Protein AF-A0AAD4QKD0-F1 (afdb_monomer_lite)

Structure (mmCIF, N/CA/C/O backbone):
data_AF-A0AAD4QKD0-F1
#
_entry.id   AF-A0AAD4QKD0-F1
#
loop_
_atom_site.group_PDB
_atom_site.id
_atom_site.type_symbol
_atom_site.label_atom_id
_atom_site.label_alt_id
_atom_site.label_comp_id
_atom_site.label_asym_id
_atom_site.label_entity_id
_atom_site.label_seq_id
_atom_site.pdbx_PDB_ins_code
_atom_site.Cartn_x
_atom_site.Cartn_y
_atom_site.Cartn_z
_atom_site.occupancy
_atom_site.B_iso_or_equiv
_atom_site.auth_seq_id
_atom_site.auth_comp_id
_atom_site.auth_asym_id
_atom_site.auth_atom_id
_atom_site.pdbx_PDB_model_num
ATOM 1 N N . MET A 1 1 ? -14.232 16.161 26.431 1.00 62.88 1 MET A N 1
ATOM 2 C CA . MET A 1 1 ? -13.232 15.214 26.966 1.00 62.88 1 MET A CA 1
ATOM 3 C C . MET A 1 1 ? -13.991 13.932 27.221 1.00 62.88 1 MET A C 1
ATOM 5 O O . MET A 1 1 ? -14.905 13.968 28.033 1.00 62.88 1 MET A O 1
ATOM 9 N N . ASN A 1 2 ? -13.713 12.877 26.457 1.00 76.19 2 ASN A N 1
ATOM 10 C CA . ASN A 1 2 ? -14.428 11.610 26.590 1.00 76.19 2 ASN A CA 1
ATOM 11 C C . ASN A 1 2 ? -13.570 10.690 27.451 1.00 76.19 2 ASN A C 1
ATOM 13 O O . ASN A 1 2 ? -12.390 10.492 27.152 1.00 76.19 2 ASN A O 1
ATOM 17 N N . LEU A 1 3 ? -14.151 10.217 28.546 1.00 74.75 3 LEU A N 1
ATOM 18 C CA . LEU A 1 3 ? -13.532 9.260 29.448 1.00 74.75 3 LEU A CA 1
ATOM 19 C C . LEU A 1 3 ? -14.282 7.933 29.320 1.00 74.75 3 LEU A C 1
ATOM 21 O O . LEU A 1 3 ? -15.504 7.947 29.154 1.00 74.75 3 LEU A O 1
ATOM 25 N N . ASP A 1 4 ? -13.570 6.813 29.372 1.00 77.50 4 ASP A N 1
ATOM 26 C CA . ASP A 1 4 ? -14.196 5.497 29.496 1.00 77.50 4 ASP A CA 1
ATOM 27 C C . ASP A 1 4 ? -14.738 5.260 30.917 1.00 77.50 4 ASP A C 1
ATOM 29 O O . ASP A 1 4 ? -14.613 6.091 31.823 1.00 77.50 4 ASP A O 1
ATOM 33 N N . THR A 1 5 ? -15.339 4.089 31.127 1.00 74.88 5 THR A N 1
ATOM 34 C CA . THR A 1 5 ? -15.873 3.664 32.428 1.00 74.88 5 THR A CA 1
ATOM 35 C C . THR A 1 5 ? -14.807 3.513 33.519 1.00 74.88 5 THR A C 1
ATOM 37 O O . THR A 1 5 ? -15.164 3.429 34.691 1.00 74.88 5 THR A O 1
ATOM 40 N N . ALA A 1 6 ? -13.520 3.484 33.161 1.00 78.62 6 ALA A N 1
ATOM 41 C CA . ALA A 1 6 ? -12.378 3.435 34.070 1.00 78.62 6 ALA A CA 1
ATOM 42 C C . ALA A 1 6 ? -11.690 4.809 34.254 1.00 78.62 6 ALA A C 1
ATOM 44 O O . ALA A 1 6 ? -10.709 4.908 34.991 1.00 78.62 6 ALA A O 1
ATOM 45 N N . GLY A 1 7 ? -12.200 5.878 33.628 1.00 81.56 7 GLY A N 1
ATOM 46 C CA . GLY A 1 7 ? -11.616 7.221 33.683 1.00 81.56 7 GLY A CA 1
ATOM 47 C C . GLY A 1 7 ? -10.448 7.451 32.714 1.00 81.56 7 GLY A C 1
ATOM 48 O O . GLY A 1 7 ? -9.761 8.468 32.824 1.00 81.56 7 GLY A O 1
ATOM 49 N N . GLY A 1 8 ? -10.211 6.539 31.771 1.00 83.19 8 GLY A N 1
ATOM 50 C CA . GLY A 1 8 ? -9.208 6.650 30.716 1.00 83.19 8 GLY A CA 1
ATOM 51 C C . GLY A 1 8 ? -9.664 7.561 29.577 1.00 83.19 8 GLY A C 1
ATOM 52 O O . GLY A 1 8 ? -10.835 7.590 29.214 1.00 83.19 8 GLY A O 1
ATOM 53 N N . LEU A 1 9 ? -8.740 8.328 28.995 1.00 87.31 9 LEU A N 1
ATOM 54 C CA . LEU A 1 9 ? -9.032 9.178 27.841 1.00 87.31 9 LEU A CA 1
ATOM 55 C C . LEU A 1 9 ? -9.265 8.333 26.588 1.00 87.31 9 LEU A C 1
ATOM 57 O O . LEU A 1 9 ? -8.346 7.665 26.113 1.00 87.31 9 LEU A O 1
ATOM 61 N N . VAL A 1 10 ? -10.450 8.461 26.002 1.00 90.19 10 VAL A N 1
ATOM 62 C CA . VAL A 1 10 ? -10.829 7.750 24.778 1.00 90.19 10 VAL A CA 1
ATOM 63 C C . VAL A 1 10 ? -11.151 8.705 23.640 1.00 90.19 10 VAL A C 1
ATOM 65 O O . VAL A 1 10 ? -11.505 9.873 23.839 1.00 90.19 10 VAL A O 1
ATOM 68 N N . GLU A 1 11 ? -11.034 8.190 22.427 1.00 89.38 11 GLU A N 1
ATOM 69 C CA . GLU A 1 11 ? -11.504 8.817 21.205 1.00 89.38 11 GLU A CA 1
ATOM 70 C C . GLU A 1 11 ? -12.551 7.920 20.560 1.00 89.38 11 GLU A C 1
ATOM 72 O O . GLU A 1 11 ? -12.393 6.702 20.497 1.00 89.38 11 GLU A O 1
ATOM 77 N N . ILE A 1 12 ? -13.656 8.523 20.129 1.00 89.81 12 ILE A N 1
ATOM 78 C CA . ILE A 1 12 ? -14.723 7.788 19.461 1.00 89.81 12 ILE A CA 1
ATOM 79 C C . ILE A 1 12 ? -14.443 7.886 17.971 1.00 89.81 12 ILE A C 1
ATOM 81 O O . ILE A 1 12 ? -14.656 8.945 17.383 1.00 89.81 12 ILE A O 1
ATOM 85 N N . LEU A 1 13 ? -13.965 6.793 17.390 1.00 88.88 13 LEU A N 1
ATOM 86 C CA . LEU A 1 13 ? -13.612 6.713 15.980 1.00 88.88 13 LEU A CA 1
ATOM 87 C C . LEU A 1 13 ? -14.571 5.771 15.259 1.00 88.88 13 LEU A C 1
ATOM 89 O O . LEU A 1 13 ? -14.945 4.704 15.754 1.00 88.88 13 LEU A O 1
ATOM 93 N N . SER A 1 14 ? -14.971 6.158 14.059 1.00 90.50 14 SER A N 1
ATOM 94 C CA . SER A 1 14 ? -15.492 5.215 13.081 1.00 90.50 14 SER A CA 1
ATOM 95 C C . SER A 1 14 ? -14.373 4.298 12.593 1.00 90.50 14 SER A C 1
ATOM 97 O O . SER A 1 14 ? -13.187 4.635 12.619 1.00 90.50 14 SER A O 1
ATOM 99 N N . ARG A 1 15 ? -14.765 3.137 12.069 1.00 87.12 15 ARG A N 1
ATOM 100 C CA . ARG A 1 15 ? -13.845 2.198 11.420 1.00 87.12 15 ARG A CA 1
ATOM 101 C C . ARG A 1 15 ? -12.991 2.868 10.340 1.00 87.12 15 ARG A C 1
ATOM 103 O O . ARG A 1 15 ? -11.807 2.583 10.219 1.00 87.12 15 ARG A O 1
ATOM 110 N N . GLN A 1 16 ? -13.608 3.753 9.559 1.00 89.69 16 GLN A N 1
ATOM 111 C CA . GLN A 1 16 ? -12.948 4.456 8.466 1.00 89.69 16 GLN A CA 1
ATOM 112 C C . GLN A 1 16 ? -11.922 5.468 8.982 1.00 89.69 16 GLN A C 1
ATOM 114 O O . GLN A 1 16 ? -10.825 5.535 8.439 1.00 89.69 16 GLN A O 1
ATOM 119 N N . GLU A 1 17 ? -12.239 6.215 10.043 1.00 90.94 17 GLU A N 1
ATOM 120 C CA . GLU A 1 17 ? -11.282 7.134 10.674 1.00 90.94 17 GLU A CA 1
ATOM 121 C C . GLU A 1 17 ? -10.080 6.377 11.243 1.00 90.94 17 GLU A C 1
ATOM 123 O O . GLU A 1 17 ? -8.942 6.796 11.035 1.00 90.94 17 GLU A O 1
ATOM 128 N N . PHE A 1 18 ? -10.312 5.231 11.891 1.00 90.62 18 PHE A N 1
ATOM 129 C CA . PHE A 1 18 ? -9.217 4.418 12.414 1.00 90.62 18 PHE A CA 1
ATOM 130 C C . PHE A 1 18 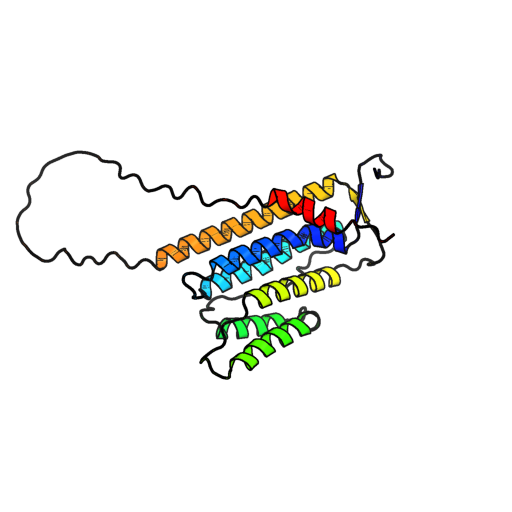? -8.361 3.802 11.299 1.00 90.62 18 PHE A C 1
ATOM 132 O O . PHE A 1 18 ? -7.137 3.825 11.380 1.00 90.62 18 PHE A O 1
ATOM 139 N N . LEU A 1 19 ? -8.978 3.334 10.210 1.00 91.75 19 LEU A N 1
ATOM 140 C CA . LEU A 1 19 ? -8.233 2.837 9.054 1.00 91.75 19 LEU A CA 1
ATOM 141 C C . LEU A 1 19 ? -7.377 3.942 8.424 1.00 91.75 19 LEU A C 1
ATOM 143 O O . LEU A 1 19 ? -6.216 3.706 8.101 1.00 91.75 19 LEU A O 1
ATOM 147 N N . LEU A 1 20 ? -7.927 5.153 8.282 1.00 91.44 20 LEU A N 1
ATOM 148 C CA . LEU A 1 20 ? -7.214 6.304 7.724 1.00 91.44 20 LEU A CA 1
ATOM 149 C C . LEU A 1 20 ? -5.976 6.685 8.541 1.00 91.44 20 LEU A C 1
ATOM 151 O O . LEU A 1 20 ? -4.962 7.024 7.937 1.00 91.44 20 LEU A O 1
ATOM 155 N N . LEU A 1 21 ? -6.027 6.590 9.875 1.00 90.56 21 LEU A N 1
ATOM 156 C CA . LEU A 1 21 ? -4.852 6.803 10.734 1.00 90.56 21 LEU A CA 1
ATOM 157 C C . LEU A 1 21 ? -3.691 5.879 10.353 1.00 90.56 21 LEU A C 1
ATOM 159 O O . LEU A 1 21 ? -2.539 6.301 10.335 1.00 90.56 21 LEU A O 1
ATOM 163 N N . VAL A 1 22 ? -4.012 4.634 10.010 1.00 91.44 22 VAL A N 1
ATOM 164 C CA . VAL A 1 22 ? -3.029 3.590 9.720 1.00 91.44 22 VAL A CA 1
ATOM 165 C C . VAL A 1 22 ? -2.520 3.664 8.277 1.00 91.44 22 VAL A C 1
ATOM 167 O O . VAL A 1 22 ? -1.326 3.494 8.039 1.00 91.44 22 VAL A O 1
ATOM 170 N N . VAL A 1 23 ? -3.392 3.941 7.300 1.00 92.56 23 VAL A N 1
ATOM 171 C CA . VAL A 1 23 ? -3.023 3.887 5.869 1.00 92.56 23 VAL A CA 1
ATOM 172 C C . VAL A 1 23 ? -2.594 5.230 5.274 1.00 92.56 23 VAL A C 1
ATOM 174 O O . VAL A 1 23 ? -1.932 5.244 4.239 1.00 92.56 23 VAL A O 1
ATOM 177 N N . ALA A 1 24 ? -2.913 6.372 5.892 1.00 91.50 24 ALA A N 1
ATOM 178 C CA . ALA A 1 24 ? -2.496 7.674 5.362 1.00 91.50 24 ALA A CA 1
ATOM 179 C C . ALA A 1 24 ? -0.963 7.827 5.217 1.00 91.50 24 ALA A C 1
ATOM 181 O O . ALA A 1 24 ? -0.528 8.273 4.149 1.00 91.50 24 ALA A O 1
ATOM 182 N N . PRO A 1 25 ? -0.127 7.407 6.195 1.00 93.88 25 PRO A N 1
ATOM 183 C CA . PRO A 1 25 ? 1.333 7.455 6.058 1.00 93.88 25 PRO A CA 1
ATOM 184 C C . PRO A 1 25 ? 1.855 6.666 4.853 1.00 93.88 25 PRO A C 1
ATOM 186 O O . PRO A 1 25 ? 2.817 7.078 4.204 1.00 93.88 25 PRO A O 1
ATOM 189 N N . TRP A 1 26 ? 1.191 5.558 4.512 1.00 96.06 26 TRP A N 1
ATOM 190 C CA . TRP A 1 26 ? 1.560 4.729 3.368 1.00 96.06 26 TRP A CA 1
ATOM 191 C C . TRP A 1 26 ? 1.488 5.505 2.054 1.00 96.06 26 TRP A C 1
ATOM 193 O O . TRP A 1 26 ? 2.367 5.357 1.210 1.00 96.06 26 TRP A O 1
ATOM 203 N N . LYS A 1 27 ? 0.464 6.348 1.867 1.00 94.19 27 LYS A N 1
ATOM 204 C CA . LYS A 1 27 ? 0.265 7.071 0.603 1.00 94.19 27 LYS A CA 1
ATOM 205 C C . LYS A 1 27 ? 1.348 8.122 0.381 1.00 94.19 27 LYS A C 1
ATOM 207 O O . LYS A 1 27 ? 1.883 8.224 -0.721 1.00 94.19 27 LYS A O 1
ATOM 212 N N . GLU A 1 28 ? 1.694 8.873 1.424 1.00 93.75 28 GLU A N 1
ATOM 213 C CA . GLU A 1 28 ? 2.792 9.844 1.363 1.00 93.75 28 GLU A CA 1
ATOM 214 C C . GLU A 1 28 ? 4.128 9.146 1.088 1.00 93.75 28 GLU A C 1
ATOM 216 O O . GLU A 1 28 ? 4.872 9.558 0.196 1.00 93.75 28 GLU A O 1
ATOM 221 N N . PHE A 1 29 ? 4.385 8.040 1.791 1.00 96.06 29 PHE A N 1
ATOM 222 C CA . PHE A 1 29 ? 5.558 7.200 1.573 1.00 96.06 29 PHE A CA 1
ATOM 223 C C . PHE A 1 29 ? 5.633 6.681 0.130 1.00 96.06 29 PHE A C 1
ATOM 225 O O . PHE A 1 29 ? 6.673 6.797 -0.518 1.00 96.06 29 PHE A O 1
ATOM 232 N N . ALA A 1 30 ? 4.530 6.149 -0.401 1.00 96.12 30 ALA A N 1
ATOM 233 C CA . ALA A 1 30 ? 4.467 5.615 -1.755 1.00 96.12 30 ALA A CA 1
ATOM 234 C C . ALA A 1 30 ? 4.805 6.675 -2.803 1.00 96.12 30 ALA A C 1
ATOM 236 O O . ALA A 1 30 ? 5.645 6.432 -3.667 1.00 96.12 30 ALA A O 1
ATOM 237 N N . LEU A 1 31 ? 4.197 7.859 -2.708 1.00 93.94 31 LEU A N 1
ATOM 238 C CA . LEU A 1 31 ? 4.424 8.943 -3.662 1.00 93.94 31 LEU A CA 1
ATOM 239 C C . LEU A 1 31 ? 5.870 9.456 -3.640 1.00 93.94 31 LEU A C 1
ATOM 241 O O . LEU A 1 31 ? 6.426 9.723 -4.709 1.00 93.94 31 LEU A O 1
ATOM 245 N N . ASP A 1 32 ? 6.494 9.559 -2.461 1.00 94.00 32 ASP A N 1
ATOM 246 C CA . ASP A 1 32 ? 7.907 9.948 -2.343 1.00 94.00 32 ASP A CA 1
ATOM 247 C C . ASP A 1 32 ? 8.817 8.935 -3.053 1.00 94.00 32 ASP A C 1
ATOM 249 O O . ASP A 1 32 ? 9.608 9.295 -3.927 1.00 94.00 32 ASP A O 1
ATOM 253 N N . TRP A 1 33 ? 8.661 7.644 -2.752 1.00 94.25 33 TRP A N 1
ATOM 254 C CA . TRP A 1 33 ? 9.514 6.600 -3.327 1.00 94.25 33 TRP A CA 1
ATOM 255 C C . TRP A 1 33 ? 9.321 6.403 -4.819 1.00 94.25 33 TRP A C 1
ATOM 257 O O . TRP A 1 33 ? 10.289 6.217 -5.554 1.00 94.25 33 TRP A O 1
ATOM 267 N N . VAL A 1 34 ? 8.082 6.492 -5.278 1.00 92.50 34 VAL A N 1
ATOM 268 C CA . VAL A 1 34 ? 7.755 6.390 -6.692 1.00 92.50 34 VAL A CA 1
ATOM 269 C C . VAL A 1 34 ? 8.322 7.563 -7.492 1.00 92.50 34 VAL A C 1
ATOM 271 O O . VAL A 1 34 ? 8.856 7.363 -8.583 1.00 92.50 34 VAL A O 1
ATOM 274 N N . THR A 1 35 ? 8.296 8.772 -6.929 1.00 91.12 35 THR A N 1
ATOM 275 C CA . THR A 1 35 ? 8.928 9.940 -7.558 1.00 91.12 35 THR A CA 1
ATOM 276 C C . THR A 1 35 ? 10.438 9.737 -7.695 1.00 91.12 35 THR A C 1
ATOM 278 O O . THR A 1 35 ? 11.011 10.067 -8.729 1.00 91.12 35 THR A O 1
ATOM 281 N N . ARG A 1 36 ? 11.085 9.100 -6.711 1.00 90.25 36 ARG A N 1
ATOM 282 C CA . ARG A 1 36 ? 12.524 8.782 -6.759 1.00 90.25 36 ARG A CA 1
ATOM 283 C C . ARG A 1 36 ? 12.893 7.705 -7.786 1.00 90.25 36 ARG A C 1
ATOM 285 O O . ARG A 1 36 ? 14.062 7.613 -8.147 1.00 90.25 36 ARG A O 1
ATOM 292 N N . CYS A 1 37 ? 11.941 6.897 -8.261 1.00 89.69 37 CYS A N 1
ATOM 293 C CA . CYS A 1 37 ? 12.179 5.946 -9.356 1.00 89.69 37 CYS A CA 1
ATOM 294 C C . CYS A 1 37 ? 12.303 6.623 -10.726 1.00 89.69 37 CYS A C 1
ATOM 296 O O . CYS A 1 37 ? 12.767 5.985 -11.669 1.00 89.69 37 CYS A O 1
ATOM 298 N N . SER A 1 38 ? 11.884 7.885 -10.830 1.00 85.81 38 SER A N 1
ATOM 299 C CA . SER A 1 38 ? 11.975 8.685 -12.047 1.00 85.81 38 SER A CA 1
ATOM 300 C C . SER A 1 38 ? 13.165 9.636 -11.914 1.00 85.81 38 SER A C 1
ATOM 302 O O . SER A 1 38 ? 13.040 10.722 -11.350 1.00 85.81 38 SER A O 1
ATOM 304 N N . LEU A 1 39 ? 14.339 9.212 -12.384 1.00 75.19 39 LEU A N 1
ATOM 305 C CA . LEU A 1 39 ? 15.535 10.059 -12.448 1.00 75.19 39 LEU A CA 1
ATOM 306 C C . LEU A 1 39 ? 15.751 10.474 -13.904 1.00 75.19 39 LEU A C 1
ATOM 308 O O . LEU A 1 39 ? 15.606 9.660 -14.808 1.00 75.19 39 LEU A O 1
ATOM 312 N N . ASP A 1 40 ? 16.057 11.752 -14.129 1.00 74.94 40 ASP A N 1
ATOM 313 C CA . ASP A 1 40 ? 16.349 12.310 -15.460 1.00 74.94 40 ASP A CA 1
ATOM 314 C C . ASP A 1 40 ? 15.230 12.134 -16.509 1.00 74.94 40 ASP A C 1
ATOM 316 O O . ASP A 1 40 ? 15.468 12.181 -17.712 1.00 74.94 40 ASP A O 1
ATOM 320 N N . GLY A 1 41 ? 13.981 11.978 -16.055 1.00 74.81 41 GLY A N 1
ATOM 321 C CA . GLY A 1 41 ? 12.813 11.819 -16.928 1.00 74.81 41 GLY A CA 1
ATOM 322 C C . GLY A 1 41 ? 12.568 10.388 -17.413 1.00 74.81 41 GLY A C 1
ATOM 323 O O . GLY A 1 41 ? 11.583 10.163 -18.112 1.00 74.81 41 GLY A O 1
ATOM 324 N N . GLU A 1 42 ? 13.396 9.424 -17.002 1.00 84.12 42 GLU A N 1
ATOM 325 C CA . GLU A 1 42 ? 13.207 8.001 -17.287 1.00 84.12 42 GLU A CA 1
ATOM 326 C C . GLU A 1 42 ? 12.882 7.224 -16.005 1.00 84.12 42 GLU A C 1
ATOM 328 O O . GLU A 1 42 ? 13.450 7.460 -14.934 1.00 84.12 42 GLU A O 1
ATOM 333 N N . VAL A 1 43 ? 11.949 6.275 -16.107 1.00 87.94 43 VAL A N 1
ATOM 334 C CA . VAL A 1 43 ? 11.583 5.406 -14.984 1.00 87.94 43 VAL A CA 1
ATOM 335 C C . VAL A 1 43 ? 12.497 4.190 -14.965 1.00 87.94 43 VAL A C 1
ATOM 337 O O . VAL A 1 43 ? 12.551 3.412 -15.918 1.00 87.94 43 VAL A O 1
ATOM 340 N N . ASP A 1 44 ? 13.170 3.970 -13.840 1.00 91.75 44 ASP A N 1
ATOM 341 C CA . ASP A 1 44 ? 13.903 2.731 -13.614 1.00 91.75 44 ASP A CA 1
ATOM 342 C C . ASP A 1 44 ? 12.940 1.610 -13.193 1.00 91.75 44 ASP A C 1
ATOM 344 O O . ASP A 1 44 ? 12.545 1.502 -12.030 1.00 91.75 44 ASP A O 1
ATOM 348 N N . TRP A 1 45 ? 12.536 0.772 -14.151 1.00 93.25 45 TRP A N 1
ATOM 349 C CA . TRP A 1 45 ? 11.518 -0.263 -13.937 1.00 93.25 45 TRP A CA 1
ATOM 350 C C . TRP A 1 45 ? 11.923 -1.332 -12.921 1.00 93.25 45 TRP A C 1
ATOM 352 O O . TRP A 1 45 ? 11.073 -1.819 -12.177 1.00 93.25 45 TRP A O 1
ATOM 362 N N . THR A 1 46 ? 13.211 -1.675 -12.841 1.00 93.81 46 THR A N 1
ATOM 363 C CA . THR A 1 46 ? 13.706 -2.641 -11.850 1.00 93.81 46 THR A CA 1
ATOM 364 C C . THR A 1 46 ? 13.632 -2.061 -10.443 1.00 93.81 46 THR A C 1
ATOM 366 O O . THR A 1 46 ? 13.226 -2.747 -9.503 1.00 93.81 46 THR A O 1
ATOM 369 N N . LEU A 1 47 ? 13.965 -0.780 -10.292 1.00 93.50 47 LEU A N 1
ATOM 370 C CA . LEU A 1 47 ? 13.827 -0.081 -9.021 1.00 93.50 47 LEU A CA 1
ATOM 371 C C . LEU A 1 47 ? 12.359 0.093 -8.627 1.00 93.50 47 LEU A C 1
ATOM 373 O O . LEU A 1 47 ? 11.992 -0.165 -7.481 1.00 93.50 47 LEU A O 1
ATOM 377 N N . PHE A 1 48 ? 11.513 0.464 -9.589 1.00 94.81 48 PHE A N 1
ATOM 378 C CA . PHE A 1 48 ? 10.076 0.601 -9.385 1.00 94.81 48 PHE A CA 1
ATOM 379 C C . PHE A 1 48 ? 9.430 -0.723 -8.967 1.00 94.81 48 PHE A C 1
ATOM 381 O O . PHE A 1 48 ? 8.618 -0.735 -8.047 1.00 94.81 48 PHE A O 1
ATOM 388 N N . ALA A 1 49 ? 9.829 -1.848 -9.566 1.00 96.00 49 ALA A N 1
ATOM 389 C CA . ALA A 1 49 ? 9.379 -3.174 -9.152 1.00 96.00 49 ALA A CA 1
ATOM 390 C C . ALA A 1 49 ? 9.684 -3.445 -7.665 1.00 96.00 49 ALA A C 1
ATOM 392 O O . ALA A 1 49 ? 8.808 -3.887 -6.922 1.00 96.00 49 ALA A O 1
ATOM 393 N N . LYS A 1 50 ? 10.887 -3.098 -7.186 1.00 96.44 50 LYS A N 1
ATOM 394 C CA . LYS A 1 50 ? 11.250 -3.250 -5.764 1.00 96.44 50 LYS A CA 1
ATOM 395 C C . LYS A 1 50 ? 10.519 -2.279 -4.840 1.00 96.44 50 LYS A C 1
ATOM 397 O O . LYS A 1 50 ? 10.160 -2.665 -3.723 1.00 96.44 50 LYS A O 1
ATOM 402 N N . VAL A 1 51 ? 10.233 -1.063 -5.306 1.00 96.31 51 VAL A N 1
ATOM 403 C CA . VAL A 1 51 ? 9.336 -0.141 -4.594 1.00 96.31 51 VAL A CA 1
ATOM 404 C C . VAL A 1 51 ? 7.943 -0.753 -4.488 1.00 96.31 51 VAL A C 1
ATOM 406 O O . VAL A 1 51 ? 7.417 -0.851 -3.386 1.00 96.31 51 VAL A O 1
ATOM 409 N N . PHE A 1 52 ? 7.375 -1.254 -5.582 1.00 96.06 52 PHE A N 1
ATOM 410 C CA . PHE A 1 52 ? 6.031 -1.823 -5.585 1.00 96.06 52 PHE A CA 1
ATOM 411 C C . PHE A 1 52 ? 5.908 -3.060 -4.672 1.00 96.06 52 PHE A C 1
ATOM 413 O O . PHE A 1 52 ? 4.991 -3.114 -3.851 1.00 96.06 52 PHE A O 1
ATOM 420 N N . GLU A 1 53 ? 6.860 -3.998 -4.709 1.00 97.31 53 GLU A N 1
ATOM 421 C CA . GLU A 1 53 ? 6.902 -5.127 -3.761 1.00 97.31 53 GLU A CA 1
ATOM 422 C C . GLU A 1 53 ? 6.900 -4.651 -2.301 1.00 97.31 53 GLU A C 1
ATOM 424 O O . GLU A 1 53 ? 6.153 -5.167 -1.466 1.00 97.31 53 GLU A O 1
ATOM 429 N N . THR A 1 54 ? 7.716 -3.640 -1.995 1.00 97.56 54 THR A N 1
ATOM 430 C CA . THR A 1 54 ? 7.794 -3.053 -0.651 1.00 97.56 54 THR A CA 1
ATOM 431 C C . THR A 1 54 ? 6.486 -2.381 -0.251 1.00 97.56 54 THR A C 1
ATOM 433 O O . THR A 1 54 ? 6.057 -2.522 0.889 1.00 97.56 54 THR A O 1
ATOM 436 N N . LEU A 1 55 ? 5.816 -1.694 -1.178 1.00 97.38 55 LEU A N 1
ATOM 437 C CA . LEU A 1 55 ? 4.539 -1.035 -0.914 1.00 97.38 55 LEU A CA 1
ATOM 438 C C . LEU A 1 55 ? 3.428 -2.031 -0.574 1.00 97.38 55 LEU A C 1
ATOM 440 O O . LEU A 1 55 ? 2.685 -1.791 0.378 1.00 97.38 55 LEU A O 1
ATOM 444 N N . VAL A 1 56 ? 3.334 -3.154 -1.291 1.00 97.38 56 VAL A N 1
ATOM 445 C CA . VAL A 1 56 ? 2.365 -4.218 -0.968 1.00 97.38 56 VAL A CA 1
ATOM 446 C C . VAL A 1 56 ? 2.660 -4.810 0.410 1.00 97.38 56 VAL A C 1
ATOM 448 O O . VAL A 1 56 ? 1.756 -4.922 1.236 1.00 97.38 56 VAL A O 1
ATOM 451 N N . LYS A 1 57 ? 3.932 -5.119 0.696 1.00 97.12 57 LYS A N 1
ATOM 452 C CA . LYS A 1 57 ? 4.355 -5.651 2.003 1.00 97.12 57 LYS A CA 1
ATOM 453 C C . LYS A 1 57 ? 4.051 -4.686 3.144 1.00 97.12 57 LYS A C 1
ATOM 455 O O . LYS A 1 57 ? 3.480 -5.098 4.148 1.00 97.12 57 LYS A O 1
ATOM 460 N N . LEU A 1 58 ? 4.392 -3.408 2.981 1.00 97.00 58 LEU A N 1
ATOM 461 C CA . LEU A 1 58 ? 4.113 -2.378 3.976 1.00 97.00 58 LEU A CA 1
ATOM 462 C C . LEU A 1 58 ? 2.608 -2.261 4.219 1.00 97.00 58 LEU A C 1
ATOM 464 O O . LEU A 1 58 ? 2.187 -2.230 5.366 1.00 97.00 58 LEU A O 1
ATOM 468 N N . MET A 1 59 ? 1.785 -2.270 3.168 1.00 96.31 59 MET A N 1
ATOM 469 C CA . MET A 1 59 ? 0.331 -2.213 3.328 1.00 96.31 59 MET A CA 1
ATOM 470 C C . MET A 1 59 ? -0.219 -3.407 4.118 1.00 96.31 59 MET A C 1
ATOM 472 O O . MET A 1 59 ? -1.074 -3.218 4.980 1.00 96.31 59 MET A O 1
ATOM 476 N N . ASN A 1 60 ? 0.291 -4.619 3.878 1.00 96.06 60 ASN A N 1
ATOM 477 C CA . ASN A 1 60 ? -0.089 -5.795 4.665 1.00 96.06 60 ASN A CA 1
ATOM 478 C C . ASN A 1 60 ? 0.302 -5.637 6.140 1.00 96.06 60 ASN A C 1
ATOM 480 O O . ASN A 1 60 ? -0.546 -5.830 7.011 1.00 96.06 60 ASN A O 1
ATOM 484 N N . LYS A 1 61 ? 1.530 -5.190 6.436 1.00 95.44 61 LYS A N 1
ATOM 485 C CA . LYS A 1 61 ? 1.953 -4.921 7.820 1.00 95.44 61 LYS A CA 1
ATOM 486 C C . LYS A 1 61 ? 1.062 -3.875 8.502 1.00 95.44 61 LYS A C 1
ATOM 488 O O . LYS A 1 61 ? 0.546 -4.115 9.587 1.00 95.44 61 LYS A O 1
ATOM 493 N N . LEU A 1 62 ? 0.795 -2.754 7.831 1.00 94.56 62 LEU A N 1
ATOM 494 C CA . LEU A 1 62 ? -0.096 -1.704 8.334 1.00 94.56 62 LEU A CA 1
ATOM 495 C C . LEU A 1 62 ? -1.513 -2.234 8.579 1.00 94.56 62 LEU A C 1
ATOM 497 O O . LEU A 1 62 ? -2.105 -1.991 9.628 1.00 94.56 62 LEU A O 1
ATOM 501 N N . SER A 1 63 ? -2.044 -3.032 7.655 1.00 93.38 63 SER A N 1
ATOM 502 C CA . SER A 1 63 ? -3.354 -3.651 7.835 1.00 93.38 63 SER A CA 1
ATOM 503 C C . SER A 1 63 ? -3.422 -4.591 9.035 1.00 93.38 63 SER A C 1
ATOM 505 O O . SER A 1 63 ? -4.483 -4.707 9.645 1.00 93.38 63 SER A O 1
ATOM 507 N N . LEU A 1 64 ? -2.312 -5.235 9.405 1.00 92.25 64 LEU A N 1
ATOM 508 C CA . LEU A 1 64 ? -2.253 -6.104 10.571 1.00 92.25 64 LEU A CA 1
ATOM 509 C C . LEU A 1 64 ? -2.449 -5.293 11.857 1.00 92.25 64 LEU A C 1
ATOM 511 O O . LEU A 1 64 ? -3.258 -5.684 12.694 1.00 92.25 64 LEU A O 1
ATOM 515 N N . HIS A 1 65 ? -1.815 -4.123 11.979 1.00 90.94 65 HIS A N 1
ATOM 516 C CA . HIS A 1 65 ? -2.037 -3.217 13.117 1.00 90.94 65 HIS A CA 1
ATOM 517 C C . HIS A 1 65 ? -3.502 -2.783 13.229 1.00 90.94 65 HIS A C 1
ATOM 519 O O . HIS A 1 65 ? -4.062 -2.733 14.320 1.00 90.94 65 HIS A O 1
ATOM 525 N N . PHE A 1 66 ? -4.161 -2.525 12.098 1.00 91.19 66 PHE A N 1
ATOM 526 C CA . PHE A 1 66 ? -5.583 -2.184 12.090 1.00 91.19 66 PHE A CA 1
ATOM 527 C C . PHE A 1 66 ? -6.482 -3.375 12.457 1.00 91.19 66 PHE A C 1
ATOM 529 O O . PHE A 1 66 ? -7.385 -3.253 13.284 1.00 91.19 66 PHE A O 1
ATOM 536 N N . THR A 1 67 ? -6.257 -4.530 11.832 1.00 90.50 67 THR A N 1
ATOM 537 C CA . THR A 1 67 ? -7.130 -5.705 11.962 1.00 90.50 67 THR A CA 1
ATOM 538 C C . THR A 1 67 ? -6.999 -6.376 13.322 1.00 90.50 67 THR A C 1
ATOM 540 O O . THR A 1 67 ? -8.026 -6.657 13.927 1.00 90.50 67 THR A O 1
ATOM 543 N N . THR A 1 68 ? -5.786 -6.541 13.857 1.00 89.31 68 THR A N 1
ATOM 544 C CA . THR A 1 68 ? -5.550 -7.162 15.179 1.00 89.31 68 THR A CA 1
ATOM 545 C C . THR A 1 68 ? -6.218 -6.410 16.328 1.00 89.31 68 THR A C 1
ATOM 547 O O . THR A 1 68 ? -6.611 -7.021 17.317 1.00 89.31 68 THR A O 1
ATOM 550 N N . ARG A 1 69 ? -6.400 -5.092 16.190 1.00 87.00 69 ARG A N 1
ATOM 551 C CA . ARG A 1 69 ? -7.093 -4.250 17.179 1.00 87.00 69 ARG A CA 1
ATOM 552 C C . ARG A 1 69 ? -8.618 -4.355 17.095 1.00 87.00 69 ARG A C 1
ATOM 554 O O . ARG A 1 69 ? -9.301 -4.015 18.056 1.00 87.00 69 ARG A O 1
ATOM 561 N N . LEU A 1 70 ? -9.161 -4.784 15.954 1.00 86.31 70 LEU A N 1
ATOM 562 C CA . LEU A 1 70 ? -10.606 -4.946 15.744 1.00 86.31 70 LEU A CA 1
ATOM 563 C C . LEU A 1 70 ? -11.070 -6.398 15.887 1.00 86.31 70 LEU A C 1
ATOM 565 O O . LEU A 1 70 ? -12.202 -6.643 16.299 1.00 86.31 70 LEU A O 1
ATOM 569 N N . ASP A 1 71 ? -10.217 -7.343 15.512 1.00 83.62 71 ASP A N 1
ATOM 570 C CA . ASP A 1 71 ? -10.464 -8.776 15.521 1.00 83.62 71 ASP A CA 1
ATOM 571 C C . ASP A 1 71 ? -9.133 -9.507 15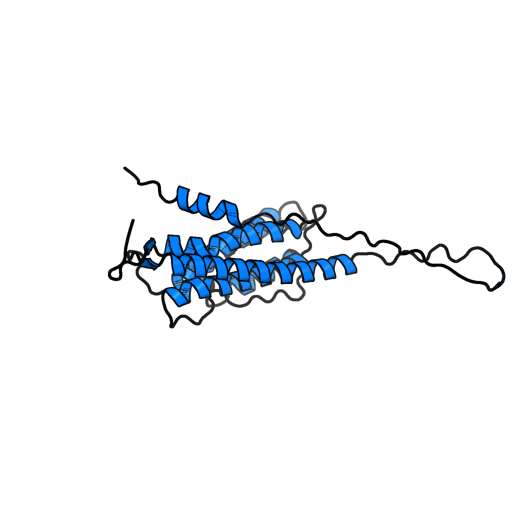.748 1.00 83.62 71 ASP A C 1
ATOM 573 O O . ASP A 1 71 ? -8.332 -9.674 14.829 1.00 83.62 71 ASP A O 1
ATOM 577 N N . GLU A 1 72 ? -8.901 -9.974 16.977 1.00 81.12 72 GLU A N 1
ATOM 578 C CA . GLU A 1 72 ? -7.688 -10.719 17.353 1.00 81.12 72 GLU A CA 1
ATOM 579 C C . GLU A 1 72 ? -7.491 -12.005 16.529 1.00 81.12 72 GLU A C 1
ATOM 581 O O . GLU A 1 72 ? -6.384 -12.540 16.462 1.00 81.12 72 GLU A O 1
ATOM 586 N N . SER A 1 73 ? -8.548 -12.519 15.886 1.00 80.50 73 SER A N 1
ATOM 587 C CA . SER A 1 73 ? -8.471 -13.721 15.050 1.00 80.50 73 SER A CA 1
ATOM 588 C C . SER A 1 73 ? -8.022 -13.443 13.610 1.00 80.50 73 SER A C 1
ATOM 590 O O . SER A 1 73 ? -7.730 -14.382 12.856 1.00 80.50 73 SER A O 1
ATOM 592 N N . ALA A 1 74 ? -7.932 -12.169 13.215 1.00 77.94 74 ALA A N 1
ATOM 593 C CA . ALA A 1 74 ? -7.504 -11.769 11.885 1.00 77.94 74 ALA A CA 1
ATOM 594 C C . ALA A 1 74 ? -5.993 -11.997 11.714 1.00 77.94 74 ALA A C 1
ATOM 596 O O . ALA A 1 74 ? -5.161 -11.265 12.238 1.00 77.94 74 ALA A O 1
ATOM 597 N N . THR A 1 75 ? -5.642 -13.038 10.958 1.00 77.50 75 THR A N 1
ATOM 598 C CA . THR A 1 75 ? -4.245 -13.450 10.717 1.00 77.50 75 THR A CA 1
ATOM 599 C C . THR A 1 75 ? -3.865 -13.485 9.240 1.00 77.50 75 THR A C 1
ATOM 601 O O . THR A 1 75 ? -2.719 -13.774 8.909 1.00 77.50 75 THR A O 1
ATOM 604 N N . SER A 1 76 ? -4.811 -13.215 8.337 1.00 86.19 76 SER A N 1
ATOM 605 C CA . SER A 1 76 ? -4.557 -13.259 6.898 1.00 86.19 76 SER A CA 1
ATOM 606 C C . SER A 1 76 ? -4.248 -11.875 6.357 1.00 86.19 76 SER A C 1
ATOM 608 O O . SER A 1 76 ? -5.031 -10.944 6.548 1.00 86.19 76 SER A O 1
ATOM 610 N N . ASP A 1 77 ? -3.169 -11.790 5.585 1.00 91.75 77 ASP A N 1
ATOM 611 C CA . ASP A 1 77 ? -2.847 -10.611 4.794 1.00 91.75 77 ASP A CA 1
ATOM 612 C C . ASP A 1 77 ? -3.996 -10.278 3.822 1.00 91.75 77 ASP A C 1
ATOM 614 O O . ASP A 1 77 ? -4.527 -11.182 3.162 1.00 91.75 77 ASP A O 1
ATOM 618 N N . PRO A 1 78 ? -4.394 -8.997 3.705 1.00 90.94 78 PRO A N 1
ATOM 619 C CA . PRO A 1 78 ? -5.467 -8.576 2.807 1.00 90.94 78 PRO A CA 1
ATOM 620 C C . PRO A 1 78 ? -5.040 -8.580 1.336 1.00 90.94 78 PRO A C 1
ATOM 622 O O . PRO A 1 78 ? -5.897 -8.678 0.457 1.00 90.94 78 PRO A O 1
ATOM 625 N N . LEU A 1 79 ? -3.739 -8.452 1.054 1.00 95.31 79 LEU A N 1
ATOM 626 C CA . LEU A 1 79 ? -3.191 -8.501 -0.296 1.00 95.31 79 LEU A CA 1
ATOM 627 C C . LEU A 1 79 ? -2.285 -9.730 -0.452 1.00 95.31 79 LEU A C 1
ATOM 629 O O . LEU A 1 79 ? -1.407 -9.946 0.386 1.00 95.31 79 LEU A O 1
ATOM 633 N N . PRO A 1 80 ? -2.429 -10.511 -1.536 1.00 96.00 80 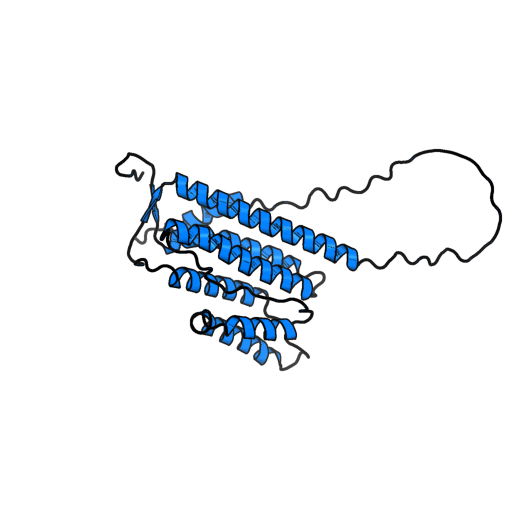PRO A N 1
ATOM 634 C CA . PRO A 1 80 ? -1.491 -11.577 -1.847 1.00 96.00 80 PRO A CA 1
ATOM 635 C C . PRO A 1 80 ? -0.105 -11.003 -2.155 1.00 96.00 80 PRO A C 1
ATOM 637 O O . PRO A 1 80 ? 0.018 -9.915 -2.726 1.00 96.00 80 PRO A O 1
ATOM 640 N N . GLU A 1 81 ? 0.938 -11.765 -1.824 1.00 95.12 81 GLU A N 1
ATOM 641 C CA . GLU A 1 81 ? 2.314 -11.419 -2.183 1.00 95.12 81 GLU A CA 1
ATOM 642 C C . GLU A 1 81 ? 2.433 -11.218 -3.702 1.00 95.12 81 GLU A C 1
ATOM 644 O O . GLU A 1 81 ? 1.933 -12.017 -4.498 1.00 95.12 81 GLU A O 1
ATOM 649 N N . ILE A 1 82 ? 3.120 -10.147 -4.100 1.00 94.94 82 ILE A N 1
ATOM 650 C CA . ILE A 1 82 ? 3.487 -9.905 -5.490 1.00 94.94 82 ILE A CA 1
ATOM 651 C C . ILE A 1 82 ? 4.960 -10.244 -5.707 1.00 94.94 82 ILE A C 1
ATOM 653 O O . ILE A 1 82 ? 5.806 -9.926 -4.873 1.00 94.94 82 ILE A O 1
ATOM 657 N N . ARG A 1 83 ? 5.260 -10.892 -6.835 1.00 93.88 83 ARG A N 1
ATOM 658 C CA . ARG A 1 83 ? 6.625 -11.224 -7.254 1.00 93.88 83 ARG A CA 1
ATOM 659 C C . ARG A 1 83 ? 6.915 -10.526 -8.569 1.00 93.88 83 ARG A C 1
ATOM 661 O O . ARG A 1 83 ? 6.275 -10.832 -9.572 1.00 93.88 83 ARG A O 1
ATOM 668 N N . LEU A 1 84 ? 7.857 -9.592 -8.547 1.00 95.38 84 LEU A N 1
ATOM 669 C CA . LEU A 1 84 ? 8.249 -8.766 -9.690 1.00 95.38 84 LEU A CA 1
ATOM 670 C C . LEU A 1 84 ? 9.720 -8.987 -10.061 1.00 95.38 84 LEU A C 1
ATOM 672 O O . LEU A 1 84 ? 10.368 -8.130 -10.667 1.00 95.38 84 LEU A O 1
ATOM 676 N N . ASP A 1 85 ? 10.262 -10.148 -9.698 1.00 93.50 85 ASP A N 1
ATOM 677 C CA . ASP A 1 85 ? 11.629 -10.515 -10.030 1.00 93.50 85 ASP A CA 1
ATOM 678 C C . ASP A 1 85 ? 11.816 -10.578 -11.549 1.00 93.50 85 ASP A C 1
ATOM 680 O O . ASP A 1 85 ? 11.130 -11.309 -12.261 1.00 93.50 85 ASP A O 1
ATOM 684 N N . GLY A 1 86 ? 12.778 -9.800 -12.045 1.00 92.19 86 GLY A N 1
ATOM 685 C CA . GLY A 1 86 ? 13.123 -9.759 -13.464 1.00 92.19 86 GLY A CA 1
ATOM 686 C C . GLY A 1 86 ? 12.354 -8.734 -14.295 1.00 92.19 86 GLY A C 1
ATOM 687 O O . GLY A 1 86 ? 12.656 -8.628 -15.480 1.00 92.19 86 GLY A O 1
ATOM 688 N N . VAL A 1 87 ? 11.448 -7.947 -13.702 1.00 95.81 87 VAL A N 1
ATOM 689 C CA . VAL A 1 87 ? 10.790 -6.834 -14.403 1.00 95.81 87 VAL A CA 1
ATOM 690 C C . VAL A 1 87 ? 11.813 -5.745 -14.749 1.00 95.81 87 VAL A C 1
ATOM 692 O O . VAL A 1 87 ? 12.484 -5.175 -13.881 1.00 95.81 87 VAL A O 1
ATOM 695 N N . LYS A 1 88 ? 11.937 -5.463 -16.046 1.00 94.31 88 LYS A N 1
ATOM 696 C CA . LYS A 1 88 ? 12.877 -4.500 -16.640 1.00 94.31 88 LYS A CA 1
ATOM 697 C C . LYS A 1 88 ? 12.197 -3.496 -17.565 1.00 94.31 88 LYS A C 1
ATOM 699 O O . LYS A 1 88 ? 12.852 -2.567 -18.030 1.00 94.31 88 LYS A O 1
ATOM 704 N N . SER A 1 89 ? 10.905 -3.664 -17.840 1.00 93.88 89 SER A N 1
ATOM 705 C CA . SER A 1 89 ? 10.150 -2.787 -18.735 1.00 93.88 89 SER A CA 1
ATOM 706 C C . SER A 1 89 ? 8.734 -2.500 -18.235 1.00 93.88 89 SER A C 1
ATOM 708 O O . SER A 1 89 ? 8.151 -3.280 -17.482 1.00 93.88 89 SER A O 1
ATOM 710 N N . SER A 1 90 ? 8.153 -1.401 -18.728 1.00 93.38 90 SER A N 1
ATOM 711 C CA . SER A 1 90 ? 6.736 -1.052 -18.537 1.00 93.38 90 SER A CA 1
ATOM 712 C C . SER A 1 90 ? 5.796 -2.203 -18.933 1.00 93.38 90 SER A C 1
ATOM 714 O O . SER A 1 90 ? 4.868 -2.529 -18.195 1.00 93.38 90 SER A O 1
ATOM 716 N N . SER A 1 91 ? 6.050 -2.869 -20.069 1.00 93.31 91 SER A N 1
ATOM 717 C CA . SER A 1 91 ? 5.192 -3.962 -20.555 1.00 93.31 91 SER A CA 1
ATOM 718 C C . SER A 1 91 ? 5.186 -5.158 -19.605 1.00 93.31 91 SER A C 1
ATOM 720 O O . SER A 1 91 ? 4.117 -5.661 -19.267 1.00 93.31 91 SER A O 1
ATOM 722 N N . GLU A 1 92 ? 6.362 -5.586 -19.141 1.00 95.56 92 GLU A N 1
ATOM 723 C CA . GLU A 1 92 ? 6.477 -6.684 -18.172 1.00 95.56 92 GLU A CA 1
ATOM 724 C C . GLU A 1 92 ? 5.786 -6.336 -16.850 1.00 95.56 92 GLU A C 1
ATOM 726 O O . GLU A 1 92 ? 5.154 -7.193 -16.235 1.00 95.56 92 GLU A O 1
ATOM 731 N N . LEU A 1 93 ? 5.852 -5.068 -16.432 1.00 95.25 93 LEU A N 1
ATOM 732 C CA . LEU A 1 93 ? 5.171 -4.586 -15.235 1.00 95.25 93 LEU A CA 1
ATOM 733 C C . LEU A 1 93 ? 3.643 -4.612 -15.387 1.00 95.25 93 LEU A C 1
ATOM 735 O O . LEU A 1 93 ? 2.955 -5.018 -14.452 1.00 95.25 93 LEU A O 1
ATOM 739 N N . TYR A 1 94 ? 3.102 -4.231 -16.553 1.00 95.25 94 TYR A N 1
ATOM 740 C CA . TYR A 1 94 ? 1.678 -4.418 -16.852 1.00 95.25 94 TYR A CA 1
ATOM 741 C C . TYR A 1 94 ? 1.281 -5.885 -16.728 1.00 95.25 94 TYR A C 1
ATOM 743 O O . TYR A 1 94 ? 0.312 -6.190 -16.036 1.00 95.25 94 TYR A O 1
ATOM 751 N N . ASP A 1 95 ? 2.018 -6.782 -17.380 1.00 95.88 95 ASP A N 1
ATOM 752 C CA . ASP A 1 95 ? 1.693 -8.208 -17.391 1.00 95.88 95 ASP A CA 1
ATOM 753 C C . ASP A 1 95 ? 1.738 -8.794 -15.971 1.00 95.88 95 ASP A C 1
ATOM 755 O O . ASP A 1 95 ? 0.790 -9.460 -15.548 1.00 95.88 95 ASP A O 1
ATOM 759 N N . ALA A 1 96 ? 2.766 -8.457 -15.188 1.00 97.06 96 ALA A N 1
ATOM 760 C CA . ALA A 1 96 ? 2.877 -8.876 -13.794 1.00 97.06 96 ALA A CA 1
ATOM 761 C C . ALA A 1 96 ? 1.749 -8.308 -12.912 1.00 97.06 96 ALA A C 1
ATOM 763 O O . ALA A 1 96 ? 1.159 -9.038 -12.112 1.00 97.06 96 ALA A O 1
ATOM 764 N N . ALA A 1 97 ? 1.398 -7.028 -13.083 1.00 96.56 97 ALA A N 1
ATOM 765 C CA . ALA A 1 97 ? 0.297 -6.405 -12.354 1.00 96.56 97 ALA A CA 1
ATOM 766 C C . ALA A 1 97 ? -1.054 -7.048 -12.701 1.00 96.56 97 ALA A C 1
ATOM 768 O O . ALA A 1 97 ? -1.851 -7.301 -11.801 1.00 96.56 97 ALA A O 1
ATOM 769 N N . PHE A 1 98 ? -1.318 -7.364 -13.973 1.00 96.88 98 PHE A N 1
ATOM 770 C CA . PHE A 1 98 ? -2.549 -8.053 -14.367 1.00 96.88 98 PHE A CA 1
ATOM 771 C C . PHE A 1 98 ? -2.646 -9.445 -13.747 1.00 96.88 98 PHE A C 1
ATOM 773 O O . PHE A 1 98 ? -3.673 -9.754 -13.143 1.00 96.88 98 PHE A O 1
ATOM 780 N N . VAL A 1 99 ? -1.574 -10.241 -13.820 1.00 97.31 99 VAL A N 1
ATOM 781 C CA . VAL A 1 99 ? -1.521 -11.573 -13.195 1.00 97.31 99 VAL A CA 1
ATOM 782 C C . VAL A 1 99 ? -1.791 -11.480 -11.692 1.00 97.31 99 VAL A C 1
ATOM 784 O O . VAL A 1 99 ? -2.585 -12.250 -11.152 1.00 97.31 99 VAL A O 1
ATOM 787 N N . TRP A 1 100 ? -1.187 -10.504 -11.012 1.00 97.69 100 TRP A N 1
ATOM 788 C CA . TRP A 1 100 ? -1.420 -10.278 -9.588 1.00 97.69 100 TRP A CA 1
ATOM 789 C C . TRP A 1 100 ? -2.871 -9.866 -9.288 1.00 97.69 100 TRP A C 1
ATOM 791 O O . TRP A 1 100 ? -3.506 -10.443 -8.408 1.00 97.69 100 TRP A O 1
ATOM 801 N N . LEU A 1 101 ? -3.454 -8.938 -10.055 1.00 97.19 101 LEU A N 1
ATOM 802 C CA . LEU A 1 101 ? -4.843 -8.487 -9.872 1.00 97.19 101 LEU A CA 1
ATOM 803 C C . LEU A 1 101 ? -5.890 -9.565 -10.207 1.00 97.19 101 LEU A C 1
ATOM 805 O O . LEU A 1 101 ? -7.052 -9.440 -9.798 1.00 97.19 101 LEU A O 1
ATOM 809 N N . GLU A 1 102 ? -5.507 -10.601 -10.954 1.00 97.06 102 GLU A N 1
ATOM 810 C CA . GLU A 1 102 ? -6.322 -11.785 -11.243 1.00 97.06 102 GLU A CA 1
ATOM 811 C C . GLU A 1 102 ? -6.291 -12.842 -10.135 1.00 97.06 102 GLU A C 1
ATOM 813 O O . GLU A 1 102 ? -7.073 -13.798 -10.190 1.00 97.06 102 GLU A O 1
ATOM 818 N N . HIS A 1 103 ? -5.460 -12.656 -9.103 1.00 97.44 103 HIS A N 1
ATOM 819 C CA . HIS A 1 103 ? -5.450 -13.529 -7.937 1.00 97.44 103 HIS A CA 1
ATOM 820 C C . HIS A 1 103 ? -6.867 -13.694 -7.371 1.00 97.44 103 HIS A C 1
ATOM 822 O O . HIS A 1 103 ? -7.642 -12.736 -7.292 1.00 97.44 103 HIS A O 1
ATOM 828 N N . LYS A 1 104 ? -7.218 -14.920 -6.966 1.00 95.94 104 LYS A N 1
ATOM 829 C CA . LYS A 1 104 ? -8.584 -15.301 -6.555 1.00 95.94 104 LYS A CA 1
ATOM 830 C C . LYS A 1 104 ? -9.188 -14.355 -5.508 1.00 95.94 104 LYS A C 1
ATOM 832 O O . LYS A 1 104 ? -10.361 -14.007 -5.617 1.00 95.94 104 LYS A O 1
ATOM 837 N N . ASP A 1 105 ? -8.366 -13.894 -4.569 1.00 93.94 105 ASP A N 1
ATOM 838 C CA . ASP A 1 105 ? -8.782 -13.038 -3.454 1.00 93.94 105 ASP A CA 1
ATOM 839 C C . ASP A 1 105 ? -8.928 -11.566 -3.881 1.00 93.94 105 ASP A C 1
ATOM 841 O O . ASP A 1 105 ? -9.704 -10.815 -3.297 1.00 93.94 105 ASP A O 1
ATOM 845 N N . LEU A 1 106 ? -8.256 -11.165 -4.966 1.00 96.00 106 LEU A N 1
ATOM 846 C CA . LEU A 1 106 ? -8.320 -9.813 -5.518 1.00 96.00 106 LEU A CA 1
ATOM 847 C C . LEU A 1 106 ? -9.333 -9.667 -6.650 1.00 96.00 106 LEU A C 1
ATOM 849 O O . LEU A 1 106 ? -9.761 -8.551 -6.926 1.00 96.00 106 LEU A O 1
ATOM 853 N N . ARG A 1 107 ? -9.751 -10.757 -7.304 1.00 94.25 107 ARG A N 1
ATOM 854 C CA . ARG A 1 107 ? -10.534 -10.720 -8.551 1.00 94.25 107 ARG A CA 1
ATOM 855 C C . ARG A 1 107 ? -11.751 -9.792 -8.487 1.00 94.25 107 ARG A C 1
ATOM 857 O O . ARG A 1 107 ? -12.027 -9.070 -9.448 1.00 94.25 107 ARG A O 1
ATOM 864 N N . THR A 1 108 ? -12.491 -9.813 -7.383 1.00 95.19 108 THR A N 1
ATOM 865 C CA . THR A 1 108 ? -13.661 -8.946 -7.188 1.00 95.19 108 THR A CA 1
ATOM 866 C C . THR A 1 108 ? -13.264 -7.497 -6.875 1.00 95.19 108 THR A C 1
ATOM 868 O O . THR A 1 108 ? -13.650 -6.618 -7.655 1.00 95.19 108 THR A O 1
ATOM 871 N N . PRO A 1 109 ? -12.490 -7.202 -5.809 1.00 95.56 109 PRO A N 1
ATOM 872 C CA . PRO A 1 109 ? -12.147 -5.818 -5.463 1.00 95.56 109 PRO A CA 1
ATOM 873 C C . PRO A 1 109 ? -11.258 -5.118 -6.511 1.00 95.56 109 PRO A C 1
ATOM 875 O O . PRO A 1 109 ? -11.362 -3.902 -6.691 1.00 95.56 109 PRO A O 1
ATOM 878 N N . SER A 1 110 ? -10.461 -5.867 -7.282 1.00 96.62 110 SER A N 1
ATOM 879 C CA . SER A 1 110 ? -9.546 -5.347 -8.310 1.00 96.62 110 SER A CA 1
ATOM 880 C C . SER A 1 110 ? -10.214 -4.942 -9.622 1.00 96.62 110 SER A C 1
ATOM 882 O O . SER A 1 110 ? -9.530 -4.431 -10.506 1.00 96.62 110 SER A O 1
ATOM 884 N N . ARG A 1 111 ? -11.524 -5.167 -9.805 1.00 96.81 111 ARG A N 1
ATOM 885 C CA . ARG A 1 111 ? -12.205 -4.945 -11.097 1.00 96.81 111 ARG A CA 1
ATOM 886 C C . ARG A 1 111 ? -11.965 -3.543 -11.662 1.00 96.81 111 ARG A C 1
ATOM 888 O O . ARG A 1 111 ? -11.599 -3.412 -12.821 1.00 96.81 111 ARG A O 1
ATOM 895 N N . GLU A 1 112 ? -12.149 -2.513 -10.843 1.00 95.56 112 GLU A N 1
ATOM 896 C CA . GLU A 1 112 ? -11.947 -1.115 -11.254 1.00 95.56 112 GLU A CA 1
ATOM 897 C C . GLU A 1 112 ? -10.479 -0.813 -11.559 1.00 95.56 112 GLU A C 1
ATOM 899 O O . GLU A 1 112 ? -10.185 -0.150 -12.548 1.00 95.56 112 GLU A O 1
ATOM 904 N N . PHE A 1 113 ? -9.559 -1.369 -10.766 1.00 96.62 113 PHE A N 1
ATOM 905 C CA . PHE A 1 113 ? -8.123 -1.219 -10.983 1.00 96.62 113 PHE A CA 1
ATOM 906 C C . PHE A 1 113 ? -7.695 -1.858 -12.315 1.00 96.62 113 PHE A C 1
ATOM 908 O O . PHE A 1 113 ? -6.990 -1.248 -13.115 1.00 96.62 113 PHE A O 1
ATOM 915 N N . ARG A 1 114 ? -8.198 -3.057 -12.623 1.00 96.81 114 ARG A N 1
ATOM 916 C CA . ARG A 1 114 ? -7.938 -3.719 -13.909 1.00 96.81 114 ARG A CA 1
ATOM 917 C C . ARG A 1 114 ? -8.483 -2.915 -15.083 1.00 96.81 114 ARG A C 1
ATOM 919 O O . ARG A 1 114 ? -7.772 -2.745 -16.067 1.00 96.81 114 ARG A O 1
ATOM 926 N N . THR A 1 115 ? -9.701 -2.381 -14.975 1.00 96.19 115 THR A N 1
ATOM 927 C CA . THR A 1 115 ? -10.273 -1.499 -16.006 1.00 96.19 115 THR A CA 1
ATOM 928 C C . THR A 1 115 ? -9.414 -0.252 -16.215 1.00 96.19 115 THR A C 1
ATOM 930 O O . THR A 1 115 ? -9.140 0.110 -17.358 1.00 96.19 115 THR A O 1
ATOM 933 N N . LEU A 1 116 ? -8.949 0.374 -15.129 1.00 94.81 116 LEU A N 1
ATOM 934 C CA . LEU A 1 116 ? -8.057 1.530 -15.183 1.00 94.81 116 LEU A CA 1
ATOM 935 C C . LEU A 1 116 ? -6.762 1.186 -15.931 1.00 94.81 116 LEU A C 1
ATOM 937 O O . LEU A 1 116 ? -6.439 1.838 -16.923 1.00 94.81 116 LEU A O 1
ATOM 941 N N . LEU A 1 117 ? -6.057 0.129 -15.520 1.00 94.31 117 LEU A N 1
ATOM 942 C CA . LEU A 1 117 ? -4.817 -0.301 -16.172 1.00 94.31 117 LEU A CA 1
ATOM 943 C C . LEU A 1 117 ? -5.018 -0.670 -17.639 1.00 94.31 117 LEU A C 1
ATOM 945 O O . LEU A 1 117 ? -4.211 -0.289 -18.487 1.00 94.31 117 LEU A O 1
ATOM 949 N N . GLN A 1 118 ? -6.111 -1.366 -17.953 1.00 94.56 118 GLN A N 1
ATOM 950 C CA . GLN A 1 118 ? -6.448 -1.713 -19.328 1.00 94.56 118 GLN A CA 1
ATOM 951 C C . GLN A 1 118 ? -6.643 -0.453 -20.170 1.00 94.56 118 GLN A C 1
ATOM 953 O O . GLN A 1 118 ? -6.132 -0.387 -21.284 1.00 94.56 118 GLN A O 1
ATOM 958 N N . SER A 1 119 ? -7.323 0.560 -19.624 1.00 92.56 119 SER A N 1
ATOM 959 C CA . SER A 1 119 ? -7.551 1.823 -20.325 1.00 92.56 119 SER A CA 1
ATOM 960 C C . SER A 1 119 ? -6.249 2.564 -20.637 1.00 92.56 119 SER A C 1
ATOM 962 O O . SER A 1 119 ? -6.110 3.072 -21.747 1.00 92.56 119 SER A O 1
ATOM 964 N N . TYR A 1 120 ? -5.266 2.565 -19.729 1.00 90.75 120 TYR A N 1
ATOM 965 C CA . TYR A 1 120 ? -3.947 3.151 -19.988 1.00 90.75 120 TYR A CA 1
ATOM 966 C C . TYR A 1 120 ? -3.173 2.365 -21.045 1.00 90.75 120 TYR A C 1
ATOM 968 O O . TYR A 1 120 ? -2.609 2.959 -21.967 1.00 90.75 120 TYR A O 1
ATOM 976 N N . ARG A 1 121 ? -3.217 1.029 -20.967 1.00 90.25 121 ARG A N 1
ATOM 977 C CA . ARG A 1 121 ? -2.565 0.149 -21.942 1.00 90.25 121 ARG A CA 1
ATOM 978 C C . ARG A 1 121 ? -3.122 0.344 -23.355 1.00 90.25 121 ARG A C 1
ATOM 980 O O . ARG A 1 121 ? -2.354 0.316 -24.311 1.00 90.25 121 ARG A O 1
ATOM 987 N N . THR A 1 122 ? -4.432 0.563 -23.503 1.00 89.44 122 THR A N 1
ATOM 988 C CA . THR A 1 122 ? -5.074 0.740 -24.819 1.00 89.44 122 THR A CA 1
ATOM 989 C C . THR A 1 122 ? -5.067 2.181 -25.329 1.00 89.44 122 THR A C 1
ATOM 991 O O . THR A 1 122 ? -4.916 2.387 -26.529 1.00 89.44 122 THR A O 1
ATOM 994 N N . SER A 1 123 ? -5.237 3.185 -24.459 1.00 82.69 123 SER A N 1
ATOM 995 C CA . SER A 1 123 ? -5.386 4.594 -24.881 1.00 82.69 123 SER A CA 1
ATOM 996 C C . SER A 1 123 ? -4.096 5.187 -25.445 1.00 82.69 123 SER A C 1
ATOM 998 O O . SER A 1 123 ? -4.134 6.027 -26.337 1.00 82.69 123 SER A O 1
ATOM 1000 N N . ASN A 1 124 ? -2.948 4.710 -24.974 1.00 64.31 124 ASN A N 1
ATOM 1001 C CA . ASN A 1 124 ? -1.640 5.200 -25.401 1.00 64.31 124 ASN A CA 1
ATOM 1002 C C . ASN A 1 124 ? -1.052 4.411 -26.591 1.00 64.31 124 ASN A C 1
ATOM 1004 O O . ASN A 1 124 ? 0.078 4.667 -26.994 1.00 64.31 124 ASN A O 1
ATOM 1008 N N . ALA A 1 125 ? -1.809 3.485 -27.190 1.00 59.28 125 ALA A N 1
ATOM 1009 C CA . ALA A 1 125 ? -1.358 2.674 -28.326 1.00 59.28 125 ALA A CA 1
ATOM 1010 C C . ALA A 1 125 ? -1.318 3.437 -29.673 1.00 59.28 125 ALA A C 1
ATOM 1012 O O . ALA A 1 125 ? -0.977 2.855 -30.699 1.00 59.28 125 ALA A O 1
ATOM 1013 N N . GLY A 1 126 ? -1.706 4.719 -29.695 1.00 50.06 126 GLY A N 1
ATOM 1014 C CA . GLY A 1 126 ? -1.964 5.457 -30.934 1.00 50.06 126 GLY A CA 1
ATOM 1015 C C . GLY A 1 126 ? -0.762 6.131 -31.604 1.00 50.06 126 GLY A C 1
ATOM 1016 O O . GLY A 1 126 ? -0.786 6.262 -32.821 1.00 50.06 126 GLY A O 1
ATOM 1017 N N . TRP A 1 127 ? 0.259 6.585 -30.863 1.00 55.19 127 TRP A N 1
ATOM 1018 C CA . TRP A 1 127 ? 1.310 7.459 -31.435 1.00 55.19 127 TRP A CA 1
ATOM 1019 C C . TRP A 1 127 ? 2.714 7.335 -30.812 1.00 55.19 127 TRP A C 1
ATOM 1021 O O . TRP A 1 127 ? 3.669 7.855 -31.384 1.00 55.19 127 TRP A O 1
ATOM 1031 N N . ILE A 1 128 ? 2.876 6.641 -29.682 1.00 53.59 128 ILE A N 1
ATOM 1032 C CA . ILE A 1 128 ? 4.173 6.426 -29.020 1.00 53.59 128 ILE A CA 1
ATOM 1033 C C . ILE A 1 128 ? 4.363 4.917 -28.889 1.00 53.59 128 ILE A C 1
ATOM 1035 O O . ILE A 1 128 ? 3.437 4.217 -28.487 1.00 53.59 128 ILE A O 1
ATOM 1039 N N . ALA A 1 129 ? 5.534 4.412 -29.283 1.00 49.31 129 ALA A N 1
ATOM 1040 C CA . ALA A 1 129 ? 5.776 2.988 -29.517 1.00 49.31 129 ALA A CA 1
ATOM 1041 C C . ALA A 1 129 ? 5.437 2.071 -28.327 1.00 49.31 129 ALA A C 1
ATOM 1043 O O . ALA A 1 129 ? 5.126 0.912 -28.569 1.00 49.31 129 ALA A O 1
ATOM 1044 N N . PHE A 1 130 ? 5.408 2.564 -27.085 1.00 55.53 130 PHE A N 1
ATOM 1045 C CA . PHE A 1 130 ? 4.830 1.866 -25.935 1.00 55.53 130 PHE A CA 1
ATOM 1046 C C . PHE A 1 130 ? 4.307 2.891 -24.915 1.00 55.53 130 PHE A C 1
ATOM 1048 O O . PHE A 1 130 ? 5.007 3.866 -24.645 1.00 55.53 130 PHE A O 1
ATOM 1055 N N . PRO A 1 131 ? 3.112 2.701 -24.324 1.00 64.31 131 PRO A N 1
ATOM 1056 C CA . PRO A 1 131 ? 2.681 3.490 -23.178 1.00 64.31 131 PRO A CA 1
ATOM 1057 C C . PRO A 1 131 ? 3.619 3.282 -21.992 1.00 64.31 131 PRO A C 1
ATOM 1059 O O . PRO A 1 131 ? 3.799 2.145 -21.537 1.00 64.31 131 PRO A O 1
ATOM 1062 N N . ASP A 1 132 ? 4.132 4.362 -21.417 1.00 83.69 132 ASP A N 1
ATOM 1063 C CA . ASP A 1 132 ? 4.697 4.275 -20.076 1.00 83.69 132 ASP A CA 1
ATOM 1064 C C . ASP A 1 132 ? 3.613 3.830 -19.085 1.00 83.69 132 ASP A C 1
ATOM 1066 O O . ASP A 1 132 ? 2.421 4.137 -19.222 1.00 83.69 132 ASP A O 1
ATOM 1070 N N . PHE A 1 133 ? 4.024 3.028 -18.107 1.00 89.12 133 PHE A N 1
ATOM 1071 C CA . PHE A 1 133 ? 3.145 2.538 -17.057 1.00 89.12 133 PHE A CA 1
ATOM 1072 C C . PHE A 1 133 ? 2.612 3.730 -16.238 1.00 89.12 133 PHE A C 1
ATOM 1074 O O . PHE A 1 133 ? 3.390 4.631 -15.914 1.00 89.12 133 PHE A O 1
ATOM 1081 N N . PRO A 1 134 ? 1.314 3.781 -15.876 1.00 91.94 134 PRO A N 1
ATOM 1082 C CA . PRO A 1 134 ? 0.688 4.939 -15.241 1.00 91.94 134 PRO A CA 1
ATOM 1083 C C . PRO A 1 134 ? 1.003 4.966 -13.745 1.00 91.94 134 PRO A C 1
ATOM 1085 O O . PRO A 1 134 ? 0.131 4.792 -12.899 1.00 91.94 134 PRO A O 1
ATOM 1088 N N . VAL A 1 135 ? 2.273 5.173 -13.426 1.00 91.94 135 VAL A N 1
ATOM 1089 C CA . VAL A 1 135 ? 2.874 5.015 -12.105 1.00 91.94 135 VAL A CA 1
ATOM 1090 C C . VAL A 1 135 ? 2.077 5.698 -10.976 1.00 91.94 135 VAL A C 1
ATOM 1092 O O . VAL A 1 135 ? 1.753 5.051 -9.983 1.00 91.94 135 VAL A O 1
ATOM 1095 N N . TYR A 1 136 ? 1.683 6.965 -11.129 1.00 91.62 136 TYR A N 1
ATOM 1096 C CA . TYR A 1 136 ? 0.930 7.684 -10.090 1.00 91.62 136 TYR A CA 1
ATOM 1097 C C . TYR A 1 136 ? -0.510 7.179 -9.933 1.00 91.62 136 TYR A C 1
ATOM 1099 O O . TYR A 1 136 ? -0.940 6.872 -8.823 1.00 91.62 136 TYR A O 1
ATOM 1107 N N . ALA A 1 137 ? -1.234 7.018 -11.045 1.00 93.38 137 ALA A N 1
ATOM 1108 C CA . ALA A 1 137 ? -2.598 6.489 -11.019 1.00 93.38 137 ALA A CA 1
ATOM 1109 C C . ALA A 1 137 ? -2.636 5.043 -10.497 1.00 93.38 137 ALA A C 1
ATOM 1111 O O . ALA A 1 137 ? -3.605 4.627 -9.865 1.00 93.38 137 ALA A O 1
ATOM 1112 N N . PHE A 1 138 ? -1.565 4.283 -10.731 1.00 93.81 138 PHE A N 1
ATOM 1113 C CA . PHE A 1 138 ? -1.379 2.949 -10.187 1.00 93.81 138 PHE A CA 1
ATOM 1114 C C . PHE A 1 138 ? -1.251 2.961 -8.663 1.00 93.81 138 PHE A C 1
ATOM 1116 O O . PHE A 1 138 ? -1.912 2.164 -8.005 1.00 93.81 138 PHE A O 1
ATOM 1123 N N . VAL A 1 139 ? -0.443 3.862 -8.091 1.00 94.75 139 VAL A N 1
ATOM 1124 C CA . VAL A 1 139 ? -0.302 3.999 -6.629 1.00 94.75 139 VAL A CA 1
ATOM 1125 C C . VAL A 1 139 ? -1.631 4.376 -5.980 1.00 94.75 139 VAL A C 1
ATOM 1127 O O . VAL A 1 139 ? -2.004 3.781 -4.969 1.00 94.75 139 VAL A O 1
ATOM 1130 N N . ASP A 1 140 ? -2.370 5.316 -6.573 1.00 95.25 140 ASP A N 1
ATOM 1131 C CA . ASP A 1 140 ? -3.700 5.695 -6.088 1.00 95.25 140 ASP A CA 1
ATOM 1132 C C . ASP A 1 140 ? -4.674 4.508 -6.136 1.00 95.25 140 ASP A C 1
ATOM 1134 O O . ASP A 1 140 ? -5.336 4.193 -5.148 1.00 95.25 140 ASP A O 1
ATOM 1138 N N . ALA A 1 141 ? -4.713 3.780 -7.253 1.00 95.50 141 ALA A N 1
ATOM 1139 C CA . ALA A 1 141 ? -5.572 2.609 -7.381 1.00 95.50 141 ALA A CA 1
ATOM 1140 C C . ALA A 1 141 ? -5.155 1.454 -6.453 1.00 95.50 141 ALA A C 1
ATOM 1142 O O . ALA A 1 141 ? -6.018 0.718 -5.966 1.00 95.50 141 ALA A O 1
ATOM 1143 N N . LEU A 1 142 ? -3.855 1.305 -6.171 1.00 95.88 142 LEU A N 1
ATOM 1144 C CA . LEU A 1 142 ? -3.326 0.347 -5.202 1.00 95.88 142 LEU A CA 1
ATOM 1145 C C . LEU A 1 142 ? -3.768 0.702 -3.783 1.00 95.88 142 LEU A C 1
ATOM 1147 O O . LEU A 1 142 ? -4.224 -0.183 -3.059 1.00 95.88 142 LEU A O 1
ATOM 1151 N N . HIS A 1 143 ? -3.693 1.977 -3.399 1.00 95.56 143 HIS A N 1
ATOM 1152 C CA . HIS A 1 143 ? -4.226 2.456 -2.125 1.00 95.56 143 HIS A CA 1
ATOM 1153 C C . HIS A 1 143 ? -5.711 2.093 -1.980 1.00 95.56 143 HIS A C 1
ATOM 1155 O O . HIS A 1 143 ? -6.109 1.444 -1.012 1.00 95.56 143 HIS A O 1
ATOM 1161 N N . ASP A 1 144 ? -6.523 2.431 -2.981 1.00 95.31 144 ASP A N 1
ATOM 1162 C CA . ASP A 1 144 ? -7.972 2.218 -2.937 1.00 95.31 144 ASP A CA 1
ATOM 1163 C C . ASP A 1 144 ? -8.356 0.733 -2.983 1.00 95.31 144 ASP A C 1
ATOM 1165 O O . ASP A 1 144 ? -9.339 0.307 -2.369 1.00 95.31 144 ASP A O 1
ATOM 1169 N N . LEU A 1 145 ? -7.594 -0.088 -3.713 1.00 95.62 145 LEU A N 1
ATOM 1170 C CA . LEU A 1 145 ? -7.730 -1.543 -3.666 1.00 95.62 145 LEU A CA 1
ATOM 1171 C C . LEU A 1 145 ? -7.441 -2.064 -2.256 1.00 95.62 145 LEU A C 1
ATOM 1173 O O . LEU A 1 145 ? -8.220 -2.854 -1.726 1.00 95.62 145 LEU A O 1
ATOM 1177 N N . SER A 1 146 ? -6.345 -1.610 -1.654 1.00 94.62 146 SER A N 1
ATOM 1178 C CA . SER A 1 146 ? -5.899 -2.056 -0.336 1.00 94.62 146 SER A CA 1
ATOM 1179 C C . SER A 1 146 ? -6.925 -1.736 0.736 1.00 94.62 146 SER A C 1
ATOM 1181 O O . SER A 1 146 ? -7.347 -2.633 1.459 1.00 94.62 146 SER A O 1
ATOM 1183 N N . VAL A 1 147 ? -7.413 -0.493 0.770 1.00 93.69 147 VAL A N 1
ATOM 1184 C CA . VAL A 1 147 ? -8.482 -0.066 1.681 1.00 93.69 147 VAL A CA 1
ATOM 1185 C C . VAL A 1 147 ? -9.698 -0.980 1.542 1.00 93.69 147 VAL A C 1
ATOM 1187 O O . VAL A 1 147 ? -10.178 -1.505 2.542 1.00 93.69 147 VAL A O 1
ATOM 1190 N N . ARG A 1 148 ? -10.156 -1.265 0.316 1.00 93.62 148 ARG A N 1
ATOM 1191 C CA . ARG A 1 148 ? -11.295 -2.172 0.090 1.00 93.62 148 ARG A CA 1
ATOM 1192 C C . ARG A 1 148 ? -11.034 -3.602 0.563 1.00 93.62 148 ARG A C 1
ATOM 1194 O O . ARG A 1 148 ? -11.953 -4.231 1.082 1.00 93.62 148 ARG A O 1
ATOM 1201 N N . CYS A 1 149 ? -9.819 -4.117 0.389 1.00 93.81 149 CYS A N 1
ATOM 1202 C CA . CYS A 1 149 ? -9.460 -5.461 0.849 1.00 93.81 149 CYS A CA 1
ATOM 1203 C C . CYS A 1 149 ? -9.431 -5.535 2.381 1.00 93.81 149 CYS A C 1
ATOM 1205 O O . CYS A 1 149 ? -10.011 -6.454 2.953 1.00 93.81 149 CYS A O 1
ATOM 1207 N N . ILE A 1 150 ? -8.848 -4.531 3.042 1.00 92.31 150 ILE A N 1
ATOM 1208 C CA . ILE A 1 150 ? -8.811 -4.418 4.508 1.00 92.31 150 ILE A CA 1
ATOM 1209 C C . ILE A 1 150 ? -10.228 -4.276 5.073 1.00 92.31 150 ILE A C 1
ATOM 1211 O O . ILE A 1 150 ? -10.614 -4.943 6.027 1.00 92.31 150 ILE A O 1
ATOM 1215 N N . GLU A 1 151 ? -11.056 -3.436 4.458 1.00 90.12 151 GLU A N 1
ATOM 1216 C CA . GLU A 1 151 ? -12.447 -3.289 4.874 1.00 90.12 151 GLU A CA 1
ATOM 1217 C C . GLU A 1 151 ? -13.279 -4.559 4.683 1.00 90.12 151 GLU A C 1
ATOM 1219 O O . GLU A 1 151 ? -14.245 -4.764 5.422 1.00 90.12 151 GLU A O 1
ATOM 1224 N N . GLY A 1 152 ? -12.952 -5.353 3.661 1.00 89.69 152 GLY A N 1
ATOM 1225 C CA . GLY A 1 152 ? -13.615 -6.614 3.350 1.00 89.69 152 GLY A CA 1
ATOM 1226 C C . GLY A 1 152 ? -13.175 -7.771 4.246 1.00 89.69 152 GLY A C 1
ATOM 1227 O O . GLY A 1 152 ? -13.959 -8.699 4.442 1.00 89.69 152 GLY A O 1
ATOM 1228 N N . SER A 1 153 ? -11.961 -7.724 4.805 1.00 89.12 153 SER A N 1
ATOM 1229 C CA . SER A 1 153 ? -11.466 -8.748 5.734 1.00 89.12 153 SER A CA 1
ATOM 1230 C C . SER A 1 153 ? -12.056 -8.595 7.139 1.00 89.12 153 SER A C 1
ATOM 1232 O O . SER A 1 153 ? -12.254 -9.590 7.836 1.00 89.12 153 SER A O 1
ATOM 1234 N N . VAL A 1 154 ? -12.413 -7.371 7.534 1.00 87.06 154 VAL A N 1
ATOM 1235 C CA . VAL A 1 154 ? -12.987 -7.069 8.850 1.00 87.06 154 VAL A CA 1
ATOM 1236 C C . VAL A 1 154 ? -14.508 -7.256 8.847 1.00 87.06 154 VAL A C 1
ATOM 1238 O O . VAL A 1 154 ? -15.257 -6.454 8.284 1.00 87.06 154 VAL A O 1
ATOM 1241 N N . LYS A 1 155 ? -14.995 -8.284 9.553 1.00 79.44 155 LYS A N 1
ATOM 1242 C CA . LYS A 1 155 ? -16.431 -8.614 9.698 1.00 79.44 155 LYS A CA 1
ATOM 1243 C C . LYS A 1 155 ? -17.166 -7.756 10.736 1.00 79.44 155 LYS A C 1
ATOM 1245 O O . LYS A 1 155 ? -18.070 -8.244 11.411 1.00 79.44 155 LYS A O 1
ATOM 1250 N N . VAL A 1 156 ? -16.783 -6.493 10.893 1.00 74.62 156 VAL A N 1
ATOM 1251 C CA . VAL A 1 156 ? -17.379 -5.618 11.910 1.00 74.62 156 VAL A CA 1
ATOM 1252 C C . 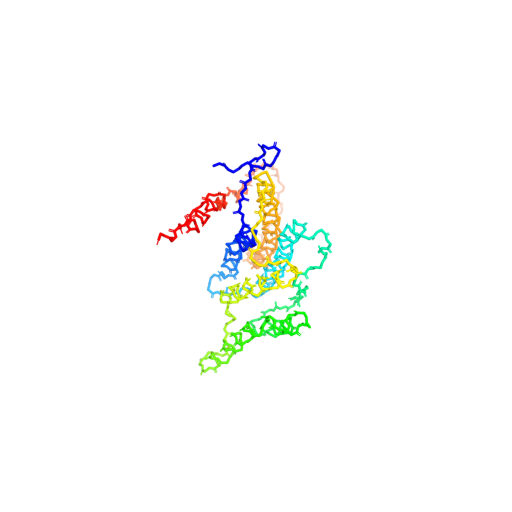VAL A 1 156 ? -18.298 -4.586 11.264 1.00 74.62 156 VAL A C 1
ATOM 1254 O O . VAL A 1 156 ? -17.996 -4.046 10.194 1.00 74.62 156 VAL A O 1
ATOM 1257 N N . ASP A 1 157 ? -19.438 -4.345 11.914 1.00 81.19 157 ASP A N 1
ATOM 1258 C CA . ASP A 1 157 ? -20.485 -3.434 11.455 1.00 81.19 157 ASP A CA 1
ATOM 1259 C C . ASP A 1 157 ? -19.952 -2.001 11.284 1.00 81.19 157 ASP A C 1
ATOM 1261 O O . ASP A 1 157 ? -19.407 -1.397 12.206 1.00 81.19 157 ASP A O 1
ATOM 1265 N N . ARG A 1 158 ? -20.144 -1.446 10.080 1.00 80.31 158 ARG A N 1
ATOM 1266 C CA . ARG A 1 158 ? -19.724 -0.089 9.696 1.00 80.31 158 ARG A CA 1
ATOM 1267 C C . ARG A 1 158 ? -20.422 1.007 10.502 1.00 80.31 158 ARG A C 1
ATOM 1269 O O . ARG A 1 158 ? -19.883 2.107 10.593 1.00 80.31 158 ARG A O 1
ATOM 1276 N N . ALA A 1 159 ? -21.612 0.736 11.039 1.00 84.44 159 ALA A N 1
ATOM 1277 C CA . ALA A 1 159 ? -22.368 1.705 11.828 1.00 84.44 159 ALA A CA 1
ATOM 1278 C C . ALA A 1 159 ? -21.821 1.865 13.256 1.00 84.44 159 ALA A C 1
ATOM 1280 O O . ALA A 1 159 ? -22.131 2.850 13.932 1.00 84.44 159 ALA A O 1
ATOM 1281 N N . VAL A 1 160 ? -21.008 0.913 13.720 1.00 84.75 160 VAL A N 1
ATOM 1282 C CA . VAL A 1 160 ? -20.465 0.924 15.075 1.00 84.75 160 VAL A CA 1
ATOM 1283 C C . VAL A 1 160 ? -19.318 1.925 15.158 1.00 84.75 160 VAL A C 1
ATOM 1285 O O . VAL A 1 160 ? -18.379 1.916 14.361 1.00 84.75 160 VAL A O 1
ATOM 1288 N N . ARG A 1 161 ? -19.405 2.808 16.153 1.00 87.25 161 ARG A N 1
ATOM 1289 C CA . ARG A 1 161 ? -18.293 3.661 16.568 1.00 87.25 161 ARG A CA 1
ATOM 1290 C C . ARG A 1 161 ? -17.559 2.985 17.714 1.00 87.25 161 ARG A C 1
ATOM 1292 O O . ARG A 1 161 ? -18.194 2.514 18.657 1.00 87.25 161 ARG A O 1
ATOM 1299 N N . TYR A 1 162 ? -16.237 2.974 17.641 1.00 83.88 162 TYR A N 1
ATOM 1300 C CA . TYR A 1 162 ? -15.380 2.338 18.630 1.00 83.88 162 TYR A CA 1
ATOM 1301 C C . TYR A 1 162 ? -14.842 3.392 19.577 1.00 83.88 162 TYR A C 1
ATOM 1303 O O . TYR A 1 162 ? -14.405 4.462 19.156 1.00 83.88 162 TYR A O 1
ATOM 1311 N N . SER A 1 163 ? -14.878 3.075 20.864 1.00 88.25 163 SER A N 1
ATOM 1312 C CA . SER A 1 163 ? -14.157 3.837 21.870 1.00 88.25 163 SER A CA 1
ATOM 1313 C C . SER A 1 163 ? -12.735 3.297 21.923 1.00 88.25 163 SER A C 1
ATOM 1315 O O . SER A 1 163 ? -12.517 2.223 22.476 1.00 88.25 163 SER A O 1
ATOM 1317 N N . VAL A 1 164 ? -11.789 4.023 21.332 1.00 88.25 164 VAL A N 1
ATOM 1318 C CA . VAL A 1 164 ? -10.376 3.636 21.303 1.00 88.25 164 VAL A CA 1
ATOM 1319 C C . VAL A 1 164 ? -9.618 4.464 22.344 1.00 88.25 164 VAL A C 1
ATOM 1321 O O . VAL 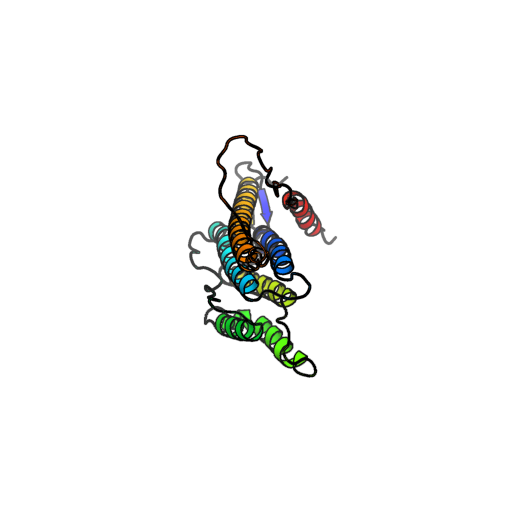A 1 164 ? -9.690 5.699 22.307 1.00 88.25 164 VAL A O 1
ATOM 1324 N N . PRO A 1 165 ? -8.902 3.839 23.292 1.00 90.56 165 PRO A N 1
ATOM 1325 C CA . PRO A 1 165 ? -8.029 4.560 24.209 1.00 90.56 165 PRO A CA 1
ATOM 1326 C C . PRO A 1 165 ? -6.997 5.409 23.459 1.00 90.56 165 PRO A C 1
ATOM 1328 O O . PRO A 1 165 ? -6.362 4.961 22.507 1.00 90.56 165 PRO A O 1
ATOM 1331 N N . LYS A 1 166 ? -6.778 6.655 23.899 1.00 90.50 166 LYS A N 1
ATOM 1332 C CA . LYS A 1 166 ? -5.785 7.539 23.257 1.00 90.50 166 LYS A CA 1
ATOM 1333 C C . LYS A 1 166 ? -4.352 7.004 23.366 1.00 90.50 166 LYS A C 1
ATOM 1335 O O . LYS A 1 166 ? -3.504 7.416 22.577 1.00 90.50 166 LYS A O 1
ATOM 1340 N N . CYS A 1 167 ? -4.056 6.162 24.360 1.00 90.25 167 CYS A N 1
ATOM 1341 C CA . CYS A 1 167 ? -2.768 5.473 24.446 1.00 90.25 167 CYS A CA 1
ATOM 1342 C C . CYS A 1 167 ? -2.581 4.506 23.277 1.00 90.25 167 CYS A C 1
ATOM 1344 O O . CYS A 1 167 ? -1.542 4.564 22.632 1.00 90.25 167 CYS A O 1
ATOM 1346 N N . ASP A 1 168 ? -3.609 3.731 22.948 1.00 90.38 168 ASP A N 1
ATOM 1347 C CA . ASP A 1 168 ? -3.581 2.734 21.876 1.00 90.38 168 ASP A CA 1
ATOM 1348 C C . ASP A 1 168 ? -3.459 3.401 20.504 1.00 90.38 168 ASP A C 1
ATOM 1350 O O . ASP A 1 168 ? -2.738 2.914 19.637 1.00 90.38 168 ASP A O 1
ATOM 1354 N N . ILE A 1 169 ? -4.103 4.561 20.317 1.00 90.81 169 ILE A N 1
ATOM 1355 C CA . ILE A 1 169 ? -3.937 5.372 19.100 1.00 90.81 169 ILE A CA 1
ATOM 1356 C C . ILE A 1 169 ? -2.472 5.784 18.939 1.00 90.81 169 ILE A C 1
ATOM 1358 O O . ILE A 1 169 ? -1.898 5.582 17.876 1.00 90.81 169 ILE A O 1
ATOM 1362 N N . LYS A 1 170 ? -1.847 6.321 19.994 1.00 92.31 170 LYS A N 1
ATOM 1363 C CA . LYS A 1 170 ? -0.437 6.741 19.952 1.00 92.31 170 LYS A CA 1
ATOM 1364 C C . LYS A 1 170 ? 0.523 5.573 19.758 1.00 92.31 170 LYS A C 1
ATOM 1366 O O . LYS A 1 170 ? 1.545 5.728 19.102 1.00 92.31 170 LYS A O 1
ATOM 1371 N N . GLU A 1 171 ? 0.219 4.433 20.367 1.00 93.56 171 GLU A N 1
ATOM 1372 C CA . GLU A 1 171 ? 0.986 3.205 20.179 1.00 93.56 171 GLU A CA 1
ATOM 1373 C C . GLU A 1 171 ? 0.914 2.760 18.716 1.00 93.56 171 GLU A C 1
ATOM 1375 O O . GLU A 1 171 ? 1.952 2.561 18.095 1.00 93.56 171 GLU A O 1
ATOM 1380 N N . THR A 1 172 ? -0.290 2.735 18.140 1.00 92.19 172 THR A N 1
ATOM 1381 C CA . THR A 1 172 ? -0.508 2.421 16.722 1.00 92.19 172 THR A CA 1
ATOM 1382 C C . THR A 1 172 ? 0.235 3.406 15.818 1.00 92.19 172 THR A C 1
ATOM 1384 O O . THR A 1 172 ? 0.911 2.988 14.887 1.00 92.19 172 THR A O 1
ATOM 1387 N N . GLU A 1 173 ? 0.170 4.712 16.094 1.00 92.81 173 GLU A N 1
ATOM 1388 C CA . GLU A 1 173 ? 0.936 5.724 15.349 1.00 92.81 173 GLU A CA 1
ATOM 1389 C C . GLU A 1 173 ? 2.447 5.435 15.390 1.00 92.81 173 GLU A C 1
ATOM 1391 O O . GLU A 1 173 ? 3.110 5.503 14.356 1.00 92.81 173 GLU A O 1
ATOM 1396 N N . GLY A 1 174 ? 2.981 5.067 16.560 1.00 94.94 174 GLY A N 1
ATOM 1397 C CA . GLY A 1 174 ? 4.389 4.701 16.719 1.00 94.94 174 GLY A CA 1
ATOM 1398 C C . GLY A 1 174 ? 4.769 3.409 15.988 1.00 94.94 174 GLY A C 1
ATOM 1399 O O . GLY A 1 174 ? 5.823 3.348 15.359 1.00 94.94 174 GLY A O 1
ATOM 1400 N N . GLU A 1 175 ? 3.914 2.386 16.027 1.00 94.62 175 GLU A N 1
ATOM 1401 C CA . GLU A 1 175 ? 4.088 1.140 15.266 1.00 94.62 175 GLU A CA 1
ATOM 1402 C C . GLU A 1 175 ? 4.120 1.414 13.755 1.00 94.62 175 GLU A C 1
ATOM 1404 O O . GLU A 1 175 ? 5.036 0.979 13.057 1.00 94.62 175 GLU A O 1
ATOM 1409 N N . VAL A 1 176 ? 3.174 2.215 13.262 1.00 94.69 176 VAL A N 1
ATOM 1410 C CA . VAL A 1 176 ? 3.094 2.612 11.852 1.00 94.69 176 VAL A CA 1
ATOM 1411 C C . VAL A 1 176 ? 4.332 3.407 11.425 1.00 94.69 176 VAL A C 1
ATOM 1413 O O . VAL A 1 176 ? 4.904 3.133 10.368 1.00 94.69 176 VAL A O 1
ATOM 1416 N N . GLU A 1 177 ? 4.784 4.367 12.236 1.00 95.69 177 GLU A N 1
ATOM 1417 C CA . GLU A 1 177 ? 5.997 5.145 11.957 1.00 95.69 177 GLU A CA 1
ATOM 1418 C C . GLU A 1 177 ? 7.247 4.256 11.892 1.00 95.69 177 GLU A C 1
ATOM 1420 O O . GLU A 1 177 ? 8.089 4.432 11.001 1.00 95.69 177 GLU A O 1
ATOM 1425 N N . ASN A 1 178 ? 7.352 3.269 12.787 1.00 96.94 178 ASN A N 1
ATOM 1426 C CA . ASN A 1 178 ? 8.445 2.300 12.782 1.00 96.94 178 ASN A CA 1
ATOM 1427 C C . ASN A 1 178 ? 8.446 1.461 11.497 1.00 96.94 178 ASN A C 1
ATOM 1429 O O . ASN A 1 178 ? 9.491 1.339 10.856 1.00 96.94 178 ASN A O 1
ATOM 1433 N N . GLU A 1 179 ? 7.288 0.951 11.073 1.00 97.50 179 GLU A N 1
ATOM 1434 C CA . GLU A 1 179 ? 7.169 0.133 9.860 1.00 97.50 179 GLU A CA 1
ATOM 1435 C C . GLU A 1 179 ? 7.483 0.918 8.581 1.00 97.50 179 GLU A C 1
ATOM 1437 O O . GLU A 1 179 ? 8.216 0.450 7.703 1.00 97.50 179 GLU A O 1
ATOM 1442 N N . VAL A 1 180 ? 6.997 2.158 8.491 1.00 96.56 180 VAL A N 1
ATOM 1443 C CA . VAL A 1 180 ? 7.327 3.079 7.392 1.00 96.56 180 VAL A CA 1
ATOM 1444 C C . VAL A 1 180 ? 8.831 3.378 7.369 1.00 96.56 180 VAL A C 1
ATOM 1446 O O . VAL A 1 180 ? 9.458 3.392 6.302 1.00 96.56 180 VAL A O 1
ATOM 1449 N N . SER A 1 181 ? 9.438 3.585 8.538 1.00 97.06 181 SER A N 1
ATOM 1450 C CA . SER A 1 181 ? 10.873 3.855 8.668 1.00 97.06 181 SER A CA 1
ATOM 1451 C C . SER A 1 181 ? 11.728 2.656 8.264 1.00 97.06 181 SER A C 1
ATOM 1453 O O . SER A 1 181 ? 12.725 2.832 7.551 1.00 97.06 181 SER A O 1
ATOM 1455 N N . GLU A 1 182 ? 11.330 1.448 8.670 1.00 97.62 182 GLU A N 1
ATOM 1456 C CA . GLU A 1 182 ? 11.979 0.189 8.299 1.00 97.62 182 GLU A CA 1
ATOM 1457 C C . GLU A 1 182 ? 11.916 -0.027 6.783 1.00 97.62 182 GLU A C 1
ATOM 1459 O O . GLU A 1 182 ? 12.958 -0.202 6.143 1.00 97.62 182 GLU A O 1
ATOM 1464 N N . ALA A 1 183 ? 10.723 0.075 6.186 1.00 97.44 183 ALA A N 1
ATOM 1465 C CA . ALA A 1 183 ? 10.531 -0.040 4.741 1.00 97.44 183 ALA A CA 1
ATOM 1466 C C . ALA A 1 183 ? 11.364 1.001 3.975 1.00 97.44 183 ALA A C 1
ATOM 1468 O O . ALA A 1 183 ? 12.030 0.684 2.986 1.00 97.44 183 ALA A O 1
ATOM 1469 N N . GLY A 1 184 ? 11.408 2.242 4.470 1.00 97.19 184 GLY A N 1
ATOM 1470 C CA . GLY A 1 184 ? 12.262 3.286 3.911 1.00 97.19 184 GLY A CA 1
ATOM 1471 C C . GLY A 1 184 ? 13.753 2.953 4.012 1.00 97.19 184 GLY A C 1
ATOM 1472 O O . GLY A 1 184 ? 14.509 3.239 3.085 1.00 97.19 184 GLY A O 1
ATOM 1473 N N . GLY A 1 185 ? 14.194 2.332 5.108 1.00 97.44 185 GLY A N 1
ATOM 1474 C CA . GLY A 1 185 ? 15.568 1.854 5.278 1.00 97.44 185 GLY A CA 1
ATOM 1475 C C . GLY A 1 185 ? 15.942 0.779 4.259 1.00 97.44 185 GLY A C 1
ATOM 1476 O O . GLY A 1 185 ? 17.002 0.868 3.635 1.00 97.44 185 GLY A O 1
ATOM 1477 N N . GLN A 1 186 ? 15.044 -0.182 4.036 1.00 96.69 186 GLN A N 1
ATOM 1478 C CA . GLN A 1 186 ? 15.218 -1.241 3.040 1.00 96.69 186 GLN A CA 1
ATOM 1479 C C . GLN A 1 186 ? 15.329 -0.661 1.623 1.00 96.69 186 GLN A C 1
ATOM 1481 O O . GLN A 1 186 ? 16.276 -0.978 0.900 1.00 96.69 186 GLN A O 1
ATOM 1486 N N . LEU A 1 187 ? 14.431 0.254 1.245 1.00 96.06 187 LEU A N 1
ATOM 1487 C CA . LEU A 1 187 ? 14.484 0.903 -0.068 1.00 96.06 187 LEU A CA 1
ATOM 1488 C C . LEU A 1 187 ? 15.742 1.759 -0.240 1.00 96.06 187 LEU A C 1
ATOM 1490 O O . LEU A 1 187 ? 16.384 1.681 -1.285 1.00 96.06 187 LEU A O 1
ATOM 1494 N N . ARG A 1 188 ? 16.176 2.505 0.785 1.00 95.62 188 ARG A N 1
ATOM 1495 C CA . ARG A 1 188 ? 17.452 3.244 0.733 1.00 95.62 188 ARG A CA 1
ATOM 1496 C C . ARG A 1 188 ? 18.628 2.316 0.429 1.00 95.62 188 ARG A C 1
ATOM 1498 O O . ARG A 1 188 ? 19.457 2.652 -0.414 1.00 95.62 188 ARG A O 1
ATOM 1505 N N . ALA A 1 189 ? 18.689 1.145 1.065 1.00 94.62 189 ALA A N 1
ATOM 1506 C CA . ALA A 1 189 ? 19.736 0.163 0.793 1.00 94.62 189 ALA A CA 1
ATOM 1507 C C . ALA A 1 189 ? 19.696 -0.337 -0.665 1.00 94.62 189 ALA A C 1
ATOM 1509 O O . ALA A 1 189 ? 20.739 -0.390 -1.319 1.00 94.62 189 ALA A O 1
ATOM 1510 N N . VAL A 1 190 ? 18.504 -0.624 -1.201 1.00 93.56 190 VAL A N 1
ATOM 1511 C CA . VAL A 1 190 ? 18.320 -1.026 -2.609 1.00 93.56 190 VAL A CA 1
ATOM 1512 C C . VAL A 1 190 ? 18.796 0.072 -3.564 1.00 93.56 190 VAL A C 1
ATOM 1514 O O . VAL A 1 190 ? 19.578 -0.201 -4.474 1.00 93.56 190 VAL A O 1
ATOM 1517 N N . PHE A 1 191 ? 18.403 1.326 -3.331 1.00 92.00 191 PHE A N 1
ATOM 1518 C CA . PHE A 1 191 ? 18.813 2.468 -4.155 1.00 92.00 191 PHE A CA 1
ATOM 1519 C C . PHE A 1 191 ? 20.336 2.695 -4.123 1.00 92.00 191 PHE A C 1
ATOM 1521 O O . PHE A 1 191 ? 20.951 2.967 -5.158 1.00 92.00 191 PHE A O 1
ATOM 1528 N N . LEU A 1 192 ? 20.976 2.553 -2.958 1.00 91.38 192 LEU A N 1
ATOM 1529 C CA . LEU A 1 192 ? 22.433 2.684 -2.826 1.00 91.38 192 LEU A CA 1
ATOM 1530 C C . LEU A 1 192 ? 23.195 1.599 -3.594 1.00 91.38 192 LEU A C 1
ATOM 1532 O O . LEU A 1 192 ? 24.248 1.877 -4.168 1.00 91.38 192 LEU A O 1
ATOM 1536 N N . LEU A 1 193 ? 22.682 0.369 -3.621 1.00 89.25 193 LEU A N 1
ATOM 1537 C CA . LEU A 1 193 ? 23.269 -0.704 -4.424 1.00 89.25 193 LEU A CA 1
ATOM 1538 C C . LEU A 1 193 ? 23.078 -0.430 -5.917 1.00 89.25 193 LEU A C 1
ATOM 1540 O O . LEU A 1 193 ? 24.026 -0.530 -6.694 1.00 89.25 193 LEU A O 1
ATOM 1544 N N . HIS A 1 194 ? 21.880 -0.000 -6.307 1.00 85.00 194 HIS A N 1
ATOM 1545 C CA . HIS A 1 194 ? 21.537 0.257 -7.704 1.00 85.00 194 HIS A CA 1
ATOM 1546 C C . HIS A 1 194 ? 22.351 1.400 -8.323 1.00 85.00 194 HIS A C 1
ATOM 1548 O O . HIS A 1 194 ? 22.877 1.281 -9.429 1.00 85.00 194 HIS A O 1
ATOM 1554 N N . THR A 1 195 ? 22.539 2.492 -7.580 1.00 80.50 195 THR A N 1
ATOM 1555 C CA . THR A 1 195 ? 23.341 3.649 -8.020 1.00 80.50 195 THR A CA 1
ATOM 1556 C C . THR A 1 195 ? 24.828 3.325 -8.180 1.00 80.50 195 THR A C 1
ATOM 1558 O O . THR A 1 195 ? 25.494 3.922 -9.026 1.00 80.50 195 THR A O 1
ATOM 1561 N N . ARG A 1 196 ? 25.365 2.356 -7.423 1.00 74.00 196 ARG A N 1
ATOM 1562 C CA . ARG A 1 196 ? 26.756 1.895 -7.581 1.00 74.00 196 ARG A CA 1
ATOM 1563 C C . ARG A 1 196 ? 26.971 1.123 -8.879 1.00 74.00 196 ARG A C 1
ATOM 1565 O O . ARG A 1 196 ? 28.019 1.288 -9.491 1.00 74.00 196 ARG A O 1
ATOM 1572 N N . HIS A 1 197 ? 25.995 0.328 -9.314 1.00 67.19 197 HIS A N 1
ATOM 1573 C CA . HIS A 1 197 ? 26.112 -0.478 -10.533 1.00 67.19 197 HIS A CA 1
ATOM 1574 C C . HIS A 1 197 ? 26.057 0.339 -11.829 1.00 67.19 197 HIS A C 1
ATOM 1576 O O . HIS A 1 197 ? 26.567 -0.119 -12.846 1.00 67.19 197 HIS A O 1
ATOM 1582 N N . LYS A 1 198 ? 25.475 1.545 -11.802 1.00 66.81 198 LYS A N 1
ATOM 1583 C CA . LYS A 1 198 ? 25.393 2.422 -12.981 1.00 66.81 198 LYS A CA 1
ATOM 1584 C C . LYS A 1 198 ? 26.630 3.291 -13.213 1.00 66.81 198 LYS A C 1
ATOM 1586 O O . LYS A 1 198 ? 26.700 3.933 -14.255 1.00 66.81 198 LYS A O 1
ATOM 1591 N N . ARG A 1 199 ? 27.593 3.348 -12.283 1.00 62.31 199 ARG A N 1
ATOM 1592 C CA . ARG A 1 199 ? 28.841 4.086 -12.527 1.00 62.31 199 ARG A CA 1
ATOM 1593 C C . ARG A 1 199 ? 29.701 3.280 -13.501 1.00 62.31 199 ARG A C 1
ATOM 1595 O O . ARG A 1 199 ? 30.088 2.166 -13.140 1.00 62.31 199 ARG A O 1
ATOM 1602 N N . PRO A 1 200 ? 30.012 3.814 -14.697 1.00 60.78 200 PRO A N 1
ATOM 1603 C CA . PRO A 1 200 ? 31.041 3.225 -15.536 1.00 60.78 200 PRO A CA 1
ATOM 1604 C C . PRO A 1 200 ? 32.328 3.123 -14.707 1.00 60.78 200 PRO A C 1
ATOM 1606 O O . PRO A 1 200 ? 32.594 4.033 -13.906 1.00 60.78 200 PRO A O 1
ATOM 1609 N N . PRO A 1 201 ? 33.109 2.035 -14.832 1.00 63.28 201 PRO A N 1
ATOM 1610 C CA . PRO A 1 201 ? 34.463 2.049 -14.300 1.00 63.28 201 PRO A CA 1
ATOM 1611 C C . PRO A 1 201 ? 35.170 3.296 -14.855 1.00 63.28 201 PRO A C 1
ATOM 1613 O O . PRO A 1 201 ? 34.920 3.648 -16.009 1.00 63.28 201 PRO A O 1
ATOM 1616 N N . PRO A 1 202 ? 35.974 4.014 -14.049 1.00 66.94 202 PRO A N 1
ATOM 1617 C CA . PRO A 1 202 ? 36.794 5.084 -14.595 1.00 66.94 202 PRO A CA 1
ATOM 1618 C C . PRO A 1 202 ? 37.609 4.477 -15.736 1.00 66.94 202 PRO A C 1
ATOM 1620 O O . PRO A 1 202 ? 38.279 3.467 -15.521 1.00 66.94 202 PRO A O 1
ATOM 1623 N N . ASP A 1 203 ? 37.469 5.030 -16.939 1.00 59.09 203 ASP A N 1
ATOM 1624 C CA . ASP A 1 203 ? 38.259 4.604 -18.085 1.00 59.09 203 ASP A CA 1
ATOM 1625 C C . ASP A 1 203 ? 39.738 4.688 -17.679 1.00 59.09 203 ASP A C 1
ATOM 1627 O O . ASP A 1 203 ? 40.258 5.773 -17.416 1.00 59.09 203 ASP A O 1
ATOM 1631 N N . ASP A 1 204 ? 40.415 3.540 -17.609 1.00 56.34 204 ASP A N 1
ATOM 1632 C CA . ASP A 1 204 ? 41.868 3.417 -17.416 1.00 56.34 204 ASP A CA 1
ATOM 1633 C C . ASP A 1 204 ? 42.637 3.863 -18.688 1.00 56.34 204 ASP A C 1
ATOM 1635 O O . ASP A 1 204 ? 43.734 3.388 -18.987 1.00 56.34 204 ASP A O 1
ATOM 1639 N N . ASP A 1 205 ? 42.087 4.811 -19.448 1.00 57.22 205 ASP A N 1
ATOM 1640 C CA . ASP A 1 205 ? 42.679 5.378 -20.656 1.00 57.22 205 ASP A CA 1
ATOM 1641 C C . ASP A 1 205 ? 43.434 6.675 -20.329 1.00 57.22 205 ASP A C 1
ATOM 1643 O O . ASP A 1 205 ? 43.092 7.753 -20.794 1.00 57.22 205 ASP A O 1
ATOM 1647 N N . GLU A 1 206 ? 44.501 6.559 -19.533 1.00 55.88 206 GLU A N 1
ATOM 1648 C CA . GLU A 1 206 ? 45.695 7.430 -19.619 1.00 55.88 206 GLU A CA 1
ATOM 1649 C C . GLU A 1 206 ? 46.975 6.721 -19.115 1.00 55.88 206 GLU A C 1
ATOM 1651 O O . GLU A 1 206 ? 47.950 7.349 -18.711 1.00 55.88 206 GLU A O 1
ATOM 1656 N N . ALA A 1 207 ? 47.037 5.386 -19.180 1.00 51.97 207 ALA A N 1
ATOM 1657 C CA . ALA A 1 207 ? 48.252 4.631 -18.855 1.00 51.97 207 ALA A CA 1
ATOM 1658 C C . ALA A 1 207 ? 48.882 3.975 -20.090 1.00 51.97 207 ALA A C 1
ATOM 1660 O O . ALA A 1 207 ? 49.270 2.811 -20.053 1.00 51.97 207 ALA A O 1
ATOM 1661 N N . SER A 1 208 ? 49.005 4.702 -21.206 1.00 50.44 208 SER A N 1
ATOM 1662 C CA . SER A 1 208 ? 49.790 4.189 -22.334 1.00 50.44 208 SER A CA 1
ATOM 1663 C C . SER A 1 208 ? 50.438 5.257 -23.211 1.00 50.44 208 SER A C 1
ATOM 1665 O O . SER A 1 208 ? 50.422 5.133 -24.431 1.00 50.44 208 SER A O 1
ATOM 1667 N N . VAL A 1 209 ? 51.102 6.260 -22.625 1.00 53.62 209 VAL A N 1
ATOM 1668 C CA . VAL A 1 209 ? 52.189 6.953 -23.337 1.00 53.62 209 VAL A CA 1
ATOM 1669 C C . VAL A 1 209 ? 53.324 7.317 -22.362 1.00 53.62 209 VAL A C 1
ATOM 1671 O O . VAL A 1 209 ? 53.189 8.203 -21.531 1.00 53.62 209 VAL A O 1
ATOM 1674 N N . LEU A 1 210 ? 54.469 6.645 -22.550 1.00 45.59 210 LEU A N 1
ATOM 1675 C CA . LEU A 1 210 ? 55.836 6.982 -22.099 1.00 45.59 210 LEU A CA 1
ATOM 1676 C C . LEU A 1 210 ? 56.330 6.483 -20.716 1.00 45.59 210 LEU A C 1
ATOM 1678 O O . LEU A 1 210 ? 56.274 7.162 -19.704 1.00 45.59 210 LEU A O 1
ATOM 1682 N N . SER A 1 211 ? 57.022 5.337 -20.766 1.00 44.25 211 SER A N 1
ATOM 1683 C CA . SER A 1 211 ? 58.489 5.274 -20.598 1.00 44.25 211 SER A CA 1
ATOM 1684 C C . SER A 1 211 ? 59.141 5.780 -19.286 1.00 44.25 211 SER A C 1
ATOM 1686 O O . SER A 1 211 ? 59.318 6.976 -19.087 1.00 44.25 211 SER A O 1
ATOM 1688 N N . MET A 1 212 ? 59.746 4.808 -18.578 1.00 41.56 212 MET A N 1
ATOM 1689 C CA . MET A 1 212 ? 61.030 4.832 -17.834 1.00 41.56 212 MET A CA 1
ATOM 1690 C C . MET A 1 212 ? 61.062 4.937 -16.290 1.00 41.56 212 MET A C 1
ATOM 1692 O O . MET A 1 212 ? 61.008 6.006 -15.697 1.00 41.56 212 MET A O 1
ATOM 1696 N N . SER A 1 213 ? 61.424 3.777 -15.717 1.00 40.72 213 SER A N 1
ATOM 1697 C CA . SER A 1 213 ? 62.362 3.527 -14.602 1.00 40.72 213 SER A CA 1
ATOM 1698 C C . SER A 1 213 ? 61.921 3.732 -13.137 1.00 40.72 213 SER A C 1
ATOM 1700 O O . SER A 1 213 ? 61.338 4.754 -12.787 1.00 40.72 213 SER A O 1
ATOM 1702 N N . PRO A 1 214 ? 62.266 2.783 -12.231 1.00 54.06 214 PRO A N 1
ATOM 1703 C CA . PRO A 1 214 ? 61.857 2.820 -10.834 1.00 54.06 214 PRO A CA 1
ATOM 1704 C C . PRO A 1 214 ? 62.886 3.561 -9.971 1.00 54.06 214 PRO A C 1
ATOM 1706 O O . PRO A 1 214 ? 64.079 3.260 -9.999 1.00 54.06 214 PRO A O 1
ATOM 1709 N N . SER A 1 215 ? 62.422 4.484 -9.130 1.00 40.00 215 SER A N 1
ATOM 1710 C CA . SER A 1 215 ? 63.226 5.020 -8.031 1.00 40.00 215 SER A CA 1
ATOM 1711 C C . SER A 1 215 ? 62.398 5.101 -6.756 1.00 40.00 215 SER A C 1
ATOM 1713 O O . SER A 1 215 ? 61.523 5.948 -6.597 1.00 40.00 215 SER A O 1
ATOM 1715 N N . SER A 1 216 ? 62.733 4.213 -5.823 1.00 53.22 216 SER A N 1
ATOM 1716 C CA . SER A 1 216 ? 62.358 4.258 -4.414 1.00 53.22 216 SER A CA 1
ATOM 1717 C C . SER A 1 216 ? 62.514 5.653 -3.802 1.00 53.22 216 SER A C 1
ATOM 1719 O O . SER A 1 216 ? 63.606 6.218 -3.860 1.00 53.22 216 SER A O 1
ATOM 1721 N N . LYS A 1 217 ? 61.484 6.127 -3.085 1.00 48.66 217 LYS A N 1
ATOM 1722 C CA . LYS A 1 217 ? 61.532 6.543 -1.662 1.00 48.66 217 LYS A CA 1
ATOM 1723 C C . LYS A 1 217 ? 60.304 7.387 -1.267 1.00 48.66 217 LYS A C 1
ATOM 1725 O O . LYS A 1 217 ? 60.200 8.549 -1.618 1.00 48.66 217 LYS A O 1
ATOM 1730 N N . ARG A 1 218 ? 59.528 6.810 -0.341 1.00 46.03 218 ARG A N 1
ATOM 1731 C CA . ARG A 1 218 ? 59.241 7.364 0.998 1.00 46.03 218 ARG A CA 1
ATOM 1732 C C . ARG A 1 218 ? 58.234 8.539 1.137 1.00 46.03 218 ARG A C 1
ATOM 1734 O O . ARG A 1 218 ? 58.554 9.683 0.865 1.00 46.03 218 ARG A O 1
ATOM 1741 N N . LEU A 1 219 ? 57.176 8.206 1.894 1.00 48.25 219 LEU A N 1
ATOM 1742 C CA . LEU A 1 219 ? 56.461 8.974 2.938 1.00 48.25 219 LEU A CA 1
ATOM 1743 C C . LEU A 1 219 ? 55.308 9.939 2.584 1.00 48.25 219 LEU A C 1
ATOM 1745 O O . LEU A 1 219 ? 55.441 10.844 1.776 1.00 48.25 219 LEU A O 1
ATOM 1749 N N . LYS A 1 220 ? 54.298 9.818 3.468 1.00 44.72 220 LYS A N 1
ATOM 1750 C CA . LYS A 1 220 ? 53.309 10.795 3.968 1.00 44.72 220 LYS A CA 1
ATOM 1751 C C . LYS A 1 220 ? 51.952 10.883 3.261 1.00 44.72 220 LYS A C 1
ATOM 1753 O O . LYS A 1 220 ? 51.741 11.676 2.362 1.00 44.72 220 LYS A O 1
ATOM 1758 N N . SER A 1 221 ? 51.004 10.145 3.850 1.00 49.75 221 SER A N 1
ATOM 1759 C CA . SER A 1 221 ? 49.816 10.697 4.524 1.00 49.75 221 SER A CA 1
ATOM 1760 C C . SER A 1 221 ? 49.235 11.974 3.920 1.00 49.75 221 SER A C 1
ATOM 1762 O O . SER A 1 221 ? 49.699 13.076 4.215 1.00 49.75 221 SER A O 1
ATOM 1764 N N . THR A 1 222 ? 48.096 11.834 3.254 1.00 38.31 222 THR A N 1
ATOM 1765 C CA . THR A 1 222 ? 47.029 12.831 3.347 1.00 38.31 222 THR A CA 1
ATOM 1766 C C . THR A 1 222 ? 45.694 12.104 3.279 1.00 38.31 222 THR A C 1
ATOM 1768 O O . THR A 1 222 ? 45.398 11.404 2.316 1.00 38.31 222 THR A O 1
ATOM 1771 N N . PHE A 1 223 ? 44.935 12.218 4.368 1.00 47.34 223 PHE A N 1
ATOM 1772 C CA . PHE A 1 223 ? 43.527 11.858 4.443 1.00 47.34 223 PHE A CA 1
ATOM 1773 C C . PHE A 1 223 ? 42.787 12.601 3.326 1.00 47.34 223 PHE A C 1
ATOM 1775 O O . PHE A 1 223 ? 42.680 13.825 3.362 1.00 47.34 223 PHE A O 1
ATOM 1782 N N . SER A 1 224 ? 42.304 11.862 2.331 1.00 36.16 224 SER A N 1
ATOM 1783 C CA . SER A 1 224 ? 41.284 12.352 1.414 1.00 36.16 224 SER A CA 1
ATOM 1784 C C . SER A 1 224 ? 39.949 12.174 2.121 1.00 36.16 224 SER A C 1
ATOM 1786 O O . SER A 1 224 ? 39.475 11.058 2.335 1.00 36.16 224 SER A O 1
ATOM 1788 N N . SER A 1 225 ? 39.406 13.294 2.581 1.00 42.16 225 SER A N 1
ATOM 1789 C CA . SER A 1 225 ? 38.060 13.402 3.112 1.00 42.16 225 SER A CA 1
ATOM 1790 C C . SER A 1 225 ? 37.082 12.927 2.042 1.00 42.16 225 SER A C 1
ATOM 1792 O O . SER A 1 225 ? 36.879 13.602 1.033 1.00 42.16 225 SER A O 1
ATOM 1794 N N . PHE A 1 226 ? 36.478 11.761 2.256 1.00 42.16 226 PHE A N 1
ATOM 1795 C CA . PHE A 1 226 ? 35.240 11.420 1.574 1.00 42.16 226 PHE A CA 1
ATOM 1796 C C . PHE A 1 226 ? 34.211 12.507 1.913 1.00 42.16 226 PHE A C 1
ATOM 1798 O O . PHE A 1 226 ? 34.096 12.868 3.087 1.00 42.16 226 PHE A O 1
ATOM 1805 N N . PRO A 1 227 ? 33.467 13.047 0.935 1.00 42.00 227 PRO A N 1
ATOM 1806 C CA . PRO A 1 227 ? 32.320 13.871 1.252 1.00 42.00 227 PRO A CA 1
ATOM 1807 C C . PRO A 1 227 ? 31.292 12.963 1.922 1.00 42.00 227 PRO A C 1
ATOM 1809 O O . PRO A 1 227 ? 30.742 12.050 1.301 1.00 42.00 227 PRO A O 1
ATOM 1812 N N . THR A 1 228 ? 31.078 13.187 3.212 1.00 40.38 228 THR A N 1
ATOM 1813 C CA . THR A 1 228 ? 29.937 12.655 3.937 1.00 40.38 228 THR A CA 1
ATOM 1814 C C . THR A 1 228 ? 28.688 13.183 3.238 1.00 40.38 228 THR A C 1
ATOM 1816 O O . THR A 1 228 ? 28.381 14.370 3.309 1.00 40.38 228 THR A O 1
ATOM 1819 N N . ILE A 1 229 ? 27.992 12.313 2.505 1.00 45.38 229 ILE A N 1
ATOM 1820 C CA . ILE A 1 229 ? 26.598 12.535 2.111 1.00 45.38 229 ILE A CA 1
ATOM 1821 C C . ILE A 1 229 ? 25.778 12.295 3.385 1.00 45.38 229 ILE A C 1
ATOM 1823 O O . ILE A 1 229 ? 25.140 11.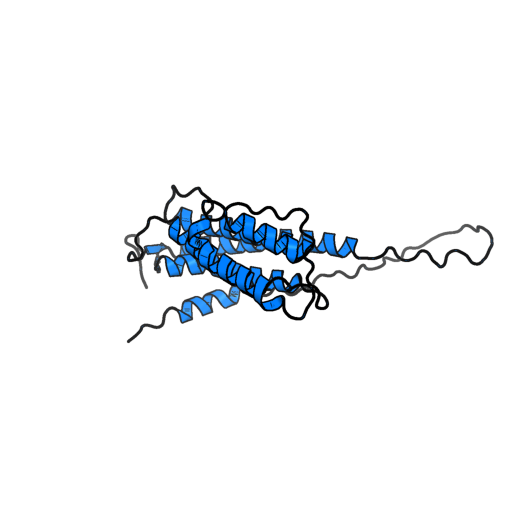263 3.542 1.00 45.38 229 ILE A O 1
ATOM 1827 N N . ASP A 1 230 ? 25.889 13.224 4.329 1.00 49.84 230 ASP A N 1
ATOM 1828 C CA . ASP A 1 230 ? 25.009 13.361 5.487 1.00 49.84 230 ASP A CA 1
ATOM 1829 C C . ASP A 1 230 ? 24.385 14.747 5.375 1.00 49.84 230 ASP A C 1
ATOM 1831 O O . ASP A 1 230 ? 24.955 15.735 5.822 1.00 49.84 230 ASP A O 1
ATOM 1835 N N . ASP A 1 231 ? 23.283 14.808 4.632 1.00 40.31 231 ASP A N 1
ATOM 1836 C CA . ASP A 1 231 ? 22.119 15.666 4.887 1.00 40.31 231 ASP A CA 1
ATOM 1837 C C . ASP A 1 231 ? 21.177 15.537 3.684 1.00 40.31 231 ASP A C 1
ATOM 1839 O O . ASP A 1 231 ? 21.045 16.423 2.839 1.00 40.31 231 ASP A O 1
ATOM 1843 N N . TRP A 1 232 ? 20.521 14.379 3.566 1.00 44.47 232 TRP A N 1
ATOM 1844 C CA . TRP A 1 232 ? 19.250 14.370 2.850 1.00 44.47 232 TRP A CA 1
ATOM 1845 C C . TRP A 1 232 ? 18.182 14.774 3.863 1.00 44.47 232 TRP A C 1
ATOM 1847 O O . TRP A 1 232 ? 18.049 14.078 4.875 1.00 44.47 232 TRP A O 1
ATOM 1857 N N . PRO A 1 233 ? 17.428 15.865 3.643 1.00 38.47 233 PRO A N 1
ATOM 1858 C CA . PRO A 1 233 ? 16.403 16.274 4.584 1.00 38.47 233 PRO A CA 1
ATOM 1859 C C . PRO A 1 233 ? 15.403 15.129 4.727 1.00 38.47 233 PRO A C 1
ATOM 1861 O O . PRO A 1 233 ? 14.749 14.728 3.764 1.00 38.47 233 PRO A O 1
ATOM 1864 N N . ILE A 1 234 ? 15.308 14.585 5.937 1.00 43.75 234 ILE A N 1
ATOM 1865 C CA . ILE A 1 234 ? 14.170 13.777 6.357 1.00 43.75 234 ILE A CA 1
ATOM 1866 C C . ILE A 1 234 ? 12.982 14.745 6.314 1.00 43.75 234 ILE A C 1
ATOM 1868 O O . ILE A 1 234 ? 12.968 15.690 7.110 1.00 43.75 234 ILE A O 1
ATOM 1872 N N . PRO A 1 235 ? 12.001 14.608 5.400 1.00 42.19 235 PRO A N 1
ATOM 1873 C CA . PRO A 1 235 ? 10.771 15.357 5.569 1.00 42.19 235 PRO A CA 1
ATOM 1874 C C . PRO A 1 235 ? 10.191 14.923 6.915 1.00 42.19 235 PRO A C 1
ATOM 1876 O O . PRO A 1 235 ? 10.006 13.734 7.162 1.00 42.19 235 PRO A O 1
ATOM 1879 N N . ALA A 1 236 ? 9.979 15.878 7.820 1.00 41.91 236 ALA A N 1
ATOM 1880 C CA . ALA A 1 236 ? 9.333 15.628 9.098 1.00 41.91 236 ALA A CA 1
ATOM 1881 C C . ALA A 1 236 ? 7.884 15.186 8.834 1.00 41.91 236 ALA A C 1
ATOM 1883 O O . ALA A 1 236 ? 6.963 16.001 8.773 1.00 41.91 236 ALA A O 1
ATOM 1884 N N . VAL A 1 237 ? 7.708 13.878 8.651 1.00 48.94 237 VAL A N 1
ATOM 1885 C CA . VAL A 1 237 ? 6.430 13.174 8.479 1.00 48.94 237 VAL A CA 1
ATOM 1886 C C . VAL A 1 237 ? 5.520 13.428 9.700 1.00 48.94 237 VAL A C 1
ATOM 1888 O O . VAL A 1 237 ? 4.301 13.481 9.592 1.00 48.94 237 VAL A O 1
ATOM 1891 N N . THR A 1 238 ? 6.097 13.781 10.849 1.00 47.69 238 THR A N 1
ATOM 1892 C CA . THR A 1 238 ? 5.413 13.933 12.140 1.00 47.69 238 THR A CA 1
ATOM 1893 C C . THR A 1 238 ? 4.471 15.140 12.288 1.00 47.69 238 THR A C 1
ATOM 1895 O O . THR A 1 238 ? 3.586 15.099 13.142 1.00 47.69 238 THR A O 1
ATOM 1898 N N . ASN A 1 239 ? 4.574 16.208 11.479 1.00 41.12 239 ASN A N 1
ATOM 1899 C CA . ASN A 1 239 ? 3.766 17.427 11.703 1.00 41.12 239 ASN A CA 1
ATOM 1900 C C . ASN A 1 239 ? 2.485 17.552 10.855 1.00 41.12 239 ASN A C 1
ATOM 1902 O O . ASN A 1 239 ? 1.656 18.417 11.150 1.00 41.12 239 ASN A O 1
ATOM 1906 N N . ARG A 1 240 ? 2.270 16.713 9.831 1.00 48.78 240 ARG A N 1
ATOM 1907 C CA . ARG A 1 240 ? 1.076 16.819 8.959 1.00 48.78 240 ARG A CA 1
ATOM 1908 C C . ARG A 1 240 ? -0.119 15.972 9.403 1.00 48.78 240 ARG A C 1
ATOM 1910 O O . ARG A 1 240 ? -1.253 16.373 9.137 1.00 48.78 240 ARG A O 1
ATOM 1917 N N . PHE A 1 241 ? 0.087 14.895 10.164 1.00 49.97 241 PHE A N 1
ATOM 1918 C CA . PHE A 1 241 ? -1.002 14.001 10.596 1.00 49.97 241 PHE A CA 1
ATOM 1919 C C . PHE A 1 241 ? -2.061 14.676 11.468 1.00 49.97 241 PHE A C 1
ATOM 1921 O O . PHE A 1 241 ? -3.258 14.474 11.260 1.00 49.97 241 PHE A O 1
ATOM 1928 N N . ARG A 1 242 ? -1.658 15.582 12.370 1.00 51.47 242 ARG A N 1
ATOM 1929 C CA . ARG A 1 242 ? -2.618 16.348 13.187 1.00 51.47 242 ARG A CA 1
ATOM 1930 C C . ARG A 1 242 ? -3.536 17.243 12.351 1.00 51.47 242 ARG A C 1
ATOM 1932 O O . ARG A 1 242 ? -4.643 17.554 12.785 1.00 51.47 242 ARG A O 1
ATOM 1939 N N . HIS A 1 243 ? -3.101 17.660 11.161 1.00 52.50 243 HIS A N 1
ATOM 1940 C CA . HIS A 1 243 ? -3.874 18.571 10.324 1.00 52.50 243 HIS A CA 1
ATOM 1941 C C . HIS A 1 243 ? -4.963 17.852 9.507 1.00 52.50 243 HIS A C 1
ATOM 1943 O O . HIS A 1 243 ? -6.004 18.452 9.237 1.00 52.50 243 HIS A O 1
ATOM 1949 N N . LEU A 1 244 ? -4.769 16.576 9.153 1.00 46.94 244 LEU A N 1
ATOM 1950 C CA . LEU A 1 244 ? -5.761 15.786 8.410 1.00 46.94 244 LEU A CA 1
ATOM 1951 C C . LEU A 1 244 ? -6.926 15.321 9.300 1.00 46.94 244 LEU A C 1
ATOM 1953 O O . LEU A 1 244 ? -8.080 15.382 8.876 1.00 46.94 244 LEU A O 1
ATOM 1957 N N . LEU A 1 245 ? -6.657 14.979 10.564 1.00 47.72 245 LEU A N 1
ATOM 1958 C CA . LEU A 1 245 ? -7.706 14.658 11.546 1.00 47.72 245 LEU A CA 1
ATOM 1959 C C . LEU A 1 245 ? -8.556 15.885 11.913 1.00 47.72 245 LEU A C 1
ATOM 1961 O O . LEU A 1 245 ? -9.771 15.784 12.069 1.00 47.72 245 LEU A O 1
ATOM 1965 N N . SER A 1 246 ? -7.936 17.068 11.958 1.00 51.12 246 SER A N 1
ATOM 1966 C CA . SER A 1 246 ? -8.619 18.355 12.163 1.00 51.12 246 SER A CA 1
ATOM 1967 C C . SER A 1 246 ? -9.639 18.678 11.056 1.00 51.12 246 SER A C 1
ATOM 1969 O O . SER A 1 246 ? -10.690 19.261 11.327 1.00 51.12 246 SER A O 1
ATOM 1971 N N . LEU A 1 247 ? -9.379 18.258 9.812 1.00 46.62 247 LEU A N 1
ATOM 1972 C CA . LEU A 1 247 ? -10.259 18.535 8.670 1.00 46.62 247 LEU A CA 1
ATOM 1973 C C . LEU A 1 247 ? -11.475 17.600 8.588 1.00 46.62 247 LEU A C 1
ATOM 1975 O O . LEU A 1 247 ? -12.502 18.005 8.044 1.00 46.62 247 LEU A O 1
ATOM 1979 N N . CYS A 1 248 ? -11.401 16.398 9.166 1.00 42.28 248 CYS A N 1
ATOM 1980 C CA . CYS A 1 248 ? -12.522 15.451 9.194 1.00 42.28 248 CYS A CA 1
ATOM 1981 C C . CYS A 1 248 ? -13.558 15.774 10.289 1.00 42.28 248 CYS A C 1
ATOM 1983 O O . CYS A 1 248 ? -14.681 15.284 10.245 1.00 42.28 248 CYS A O 1
ATOM 1985 N N . HIS A 1 249 ? -13.219 16.645 11.244 1.00 43.81 249 HIS A N 1
ATOM 1986 C CA . HIS A 1 249 ? -14.068 17.013 12.381 1.00 43.81 249 HIS A CA 1
ATOM 1987 C C . HIS A 1 249 ? -14.873 18.310 12.160 1.00 43.81 249 HIS A C 1
ATOM 1989 O O . HIS A 1 249 ? -15.104 19.071 13.100 1.00 43.81 249 HIS A O 1
ATOM 1995 N N . ARG A 1 250 ? -15.330 18.590 10.927 1.00 38.66 250 ARG A N 1
ATOM 1996 C CA . ARG A 1 250 ? -16.355 19.628 10.714 1.00 38.66 250 ARG A CA 1
ATOM 1997 C C . ARG A 1 250 ? -17.738 19.041 11.004 1.00 38.66 250 ARG A C 1
ATOM 1999 O O . ARG A 1 250 ? -18.226 18.257 10.192 1.00 38.66 250 ARG A O 1
ATOM 2006 N N . PRO A 1 251 ? -18.404 19.413 12.112 1.00 38.94 251 PRO A N 1
ATOM 2007 C CA . PRO A 1 251 ? -19.805 19.073 12.278 1.00 38.94 251 PRO A CA 1
ATOM 2008 C C . PRO A 1 251 ? -20.604 19.785 11.181 1.00 38.94 251 PRO A C 1
ATOM 2010 O O . PRO A 1 251 ? -20.538 21.008 11.048 1.00 38.94 251 PRO A O 1
ATOM 2013 N N . HIS A 1 252 ? -21.339 19.015 10.381 1.00 40.31 252 HIS A N 1
ATOM 2014 C CA . HIS A 1 252 ? -22.463 19.557 9.630 1.00 40.31 252 HIS A CA 1
ATOM 2015 C C . HIS A 1 252 ? -23.496 20.034 10.659 1.00 40.31 252 HIS A C 1
ATOM 2017 O O . HIS A 1 252 ? -24.098 19.216 11.355 1.00 40.31 252 HIS A O 1
ATOM 2023 N N . LEU A 1 253 ? -23.585 21.358 10.810 1.00 41.62 253 LEU A N 1
ATOM 2024 C CA . LEU A 1 253 ? -24.687 22.056 11.472 1.00 41.62 253 LEU A CA 1
ATOM 2025 C C . LEU A 1 253 ? -25.963 21.934 10.637 1.00 41.62 253 LEU A C 1
ATOM 2027 O O . LEU A 1 253 ? -25.844 22.008 9.391 1.00 41.62 253 LEU A O 1
#

Sequence (253 aa):
MNLDTAGGLVEILSRQEFLLLVVAPWKEFALDWVTRCSLDGEVDWTLFAKVFETLVKLMNKLSLHFTTRLDESATSDPLPEIRLDGVKSSSELYDAAFVWLEHKDLRTPSREFRTLLQSYRTSNAGWIAFPDFPVYAFVDALHDLSVRCIEGSVKVDRAVRYSVPKCDIKETEGEVENEVSEAGGQLRAVFLLHTRHKRPPPDDDEASVLSMSPSSKRLKSTFSSFPTIDDWPIPAVTNRFRHLLSLCHRPHL

Radius of gyration: 24.71 Å; chains: 1; bounding box: 88×37×66 Å

Organism: NCBI:txid376703

Secondary structure (DSSP, 8-state):
--B-TTS-BEEEEEHHHHHHHHHHHHHHHHHHHHHHTEETTEE-HHHHHHHHHHHHHHHHHHHHHHHHHH-TT--S-SSPPP--TT--SHHHHHHHHHHHHTSTTTTTTTHHHHHHHHHHHHHTTTTSSSPPP-HHHHHHHHHHHHHHHHHHH--S-TTPEEEEEHHHHHHHHHHHHHHHHHHHHHHHHHHHHHHHHTSPPP--TTS-S---------------------------GGGTHHHHHHHH-----

pLDDT: mean 80.43, std 19.57, range [36.16, 97.69]

Foldseek 3Di:
DDAPPVRFDWDWAFLVRLLCLLCVLLLVLLVVQQVVQQDPNDGQFVLVLLSVQLSLVLLQQSLCLSQCVQPVPPDDRLADHADLPPGGAQVSVLVSVVVRCVPPSNVVLCPVVNVVQVCQQPVPVPPDVGRHRPSSVNSVSVSSSSVVSSVVSRPDDSVDIDTGGPVSSVVSSVSSVVSSVVSVVVSVVVVVVVVVVPDDDPPPPPPPDDDDDDDDDDDDDDDDDDPPPPDDDPPPPPPCSVVVVVVVPDDPD